Protein AF-A0A2P5NXJ8-F1 (afdb_monomer)

Nearest PDB structures (foldseek):
  1muc-assembly1_A  TM=3.338E-01  e=9.935E-01  Pseudomonas putida
  4v7d-assembly1_BZ  TM=4.525E-01  e=5.850E+00  Escherichia coli K-12

Foldseek 3Di:
DDDDDDDDDDDDDDDDDDDDDDDDPDDDDDDDPPPPPPPPVPLQPAPLVCCLVVVDPPDDPDLDFDFFAALLQLLWCPGVVPFAWDDDKDKDQPPDFDWDWFWFWFQDPVGIFIKIWTKTWGMKIKTWTARPLDPWTLAIFIFTFMATQFIAGPNDTDQDWTFTADRDDPQDDHRQTDGHGRGGRGTDPSGGSVSGDDIDALCNLQVDDDRDHLSCLSRDPDPDLSSLLSRQLSRLSRPVNFSDHSVRSSVCVVPFPPADPPDPGSSSRSVSRHD

Radius of gyration: 34.63 Å; Cα contacts (8 Å, |Δi|>4): 456; chains: 1; bounding box: 128×39×90 Å

Solvent-accessible surface area (backbone atoms only — not comparable to full-atom values): 16302 Å² total; per-residue (Å²): 140,87,86,84,85,86,83,86,85,81,90,77,86,83,91,82,84,92,84,82,78,89,82,76,88,81,75,93,78,82,92,70,83,81,72,76,72,71,85,65,73,68,89,62,78,48,81,39,44,55,56,68,71,60,75,61,90,71,86,72,79,90,73,75,54,39,66,36,56,34,31,67,36,57,18,22,33,79,48,90,17,41,44,38,82,45,80,78,67,47,75,45,63,53,91,62,68,53,70,48,78,42,59,29,30,34,69,50,100,90,46,76,44,71,29,41,40,32,32,29,46,58,33,38,39,40,36,41,23,23,36,59,67,51,92,47,36,51,18,31,42,62,29,45,32,28,40,31,75,40,33,35,42,96,90,38,79,48,80,59,75,42,40,35,66,40,66,58,56,97,89,57,59,78,63,41,73,46,37,57,75,43,57,62,52,78,46,67,89,52,66,47,48,83,51,41,43,75,44,38,25,38,24,73,79,60,78,50,79,54,81,53,27,44,38,55,49,31,57,43,95,60,96,43,61,64,22,50,48,53,25,50,42,52,26,25,50,51,37,96,45,31,58,47,52,54,66,55,45,47,50,38,68,78,38,58,83,71,60,65,80,90,48,90,43,48,55,61,47,53,62,69,47,33,98

Secondary structure (DSSP, 8-state):
---PPPP-----PPP---------------------------TT--HHHHHHHH---S---S---B-B--HHHHH-TTTTS-EEEEEEEEEE--SS--EEEEEEEEEETTEEEEEEEEEEEEEEEEEEEEETTSS-EEEEEEEEEEEEEEEEETTEEP-S-EEB-SS--TT--TT-EE-TT---BPP--S-SGGGEES--BHHHHHSSS--SBHHHHHHSS---HHHHHHHHHHHHHH-TTBSS-HHHHHHHHHTTT-PPTT-SSHHHHHHTTB-

Mean predicted aligned error: 14.65 Å

Structure (mmCIF, N/CA/C/O backbone):
data_AF-A0A2P5NXJ8-F1
#
_entry.id   AF-A0A2P5NXJ8-F1
#
loop_
_atom_site.group_PDB
_atom_site.id
_atom_site.type_symbol
_atom_site.label_atom_id
_atom_site.label_alt_id
_atom_site.label_comp_id
_atom_site.label_asym_id
_atom_site.label_entity_id
_atom_site.label_seq_id
_atom_site.pdbx_PDB_ins_code
_atom_site.Cartn_x
_atom_site.Cartn_y
_atom_site.Cartn_z
_atom_site.occupancy
_atom_site.B_iso_or_equiv
_atom_site.auth_seq_id
_atom_site.auth_comp_id
_atom_site.auth_asym_id
_atom_site.auth_atom_id
_atom_site.pdbx_PDB_model_num
ATOM 1 N N . MET A 1 1 ? 96.230 -1.064 -16.827 1.00 35.84 1 MET A N 1
ATOM 2 C CA . MET A 1 1 ? 96.572 -2.152 -17.769 1.00 35.84 1 MET A CA 1
ATOM 3 C C . MET A 1 1 ? 95.408 -3.123 -17.760 1.00 35.84 1 MET A C 1
ATOM 5 O O . MET A 1 1 ? 95.017 -3.506 -16.674 1.00 35.84 1 MET A O 1
ATOM 9 N N . ASN A 1 2 ? 94.818 -3.585 -18.848 1.00 35.91 2 ASN A N 1
ATOM 10 C CA . ASN A 1 2 ? 94.770 -3.187 -20.251 1.00 35.91 2 ASN A CA 1
ATOM 11 C C . ASN A 1 2 ? 93.750 -4.171 -20.850 1.00 35.91 2 ASN A C 1
ATOM 13 O O . ASN A 1 2 ? 93.883 -5.362 -20.568 1.00 35.91 2 ASN A O 1
ATOM 17 N N . SER A 1 3 ? 92.772 -3.708 -21.625 1.00 41.38 3 SER A N 1
ATOM 18 C CA . SER A 1 3 ? 92.287 -4.344 -22.865 1.00 41.38 3 SER A CA 1
ATOM 19 C C . SER A 1 3 ? 90.972 -3.701 -23.291 1.00 41.38 3 SER A C 1
ATOM 21 O O . SER A 1 3 ? 90.064 -3.514 -22.488 1.00 41.38 3 SER A O 1
ATOM 23 N N . GLN A 1 4 ? 90.964 -3.300 -24.555 1.00 40.47 4 GLN A N 1
ATOM 24 C CA . GLN A 1 4 ? 89.991 -2.460 -25.235 1.00 40.47 4 GLN A CA 1
ATOM 25 C C . GLN A 1 4 ? 88.846 -3.299 -25.817 1.00 40.47 4 GLN A C 1
ATOM 27 O O . GLN A 1 4 ? 89.094 -4.368 -26.373 1.00 40.47 4 GLN A O 1
ATOM 32 N N . GLU A 1 5 ? 87.623 -2.776 -25.740 1.00 50.38 5 GLU A N 1
ATOM 33 C CA . GLU A 1 5 ? 86.483 -3.187 -26.566 1.00 50.38 5 GLU A CA 1
ATOM 34 C C . GLU A 1 5 ? 86.507 -2.405 -27.889 1.00 50.38 5 GLU A C 1
ATOM 36 O O . GLU A 1 5 ? 86.785 -1.205 -27.906 1.00 50.38 5 GLU A O 1
ATOM 41 N N . GLN A 1 6 ? 86.254 -3.104 -28.999 1.00 46.00 6 GLN A N 1
ATOM 42 C CA . GLN A 1 6 ? 86.102 -2.530 -30.337 1.00 46.00 6 GLN A CA 1
ATOM 43 C C . GLN A 1 6 ? 84.636 -2.178 -30.614 1.00 46.00 6 GLN A C 1
ATOM 45 O O . GLN A 1 6 ? 83.726 -2.967 -30.371 1.00 46.00 6 GLN A O 1
ATOM 50 N N . GLU A 1 7 ? 84.464 -0.978 -31.156 1.00 44.12 7 GLU A N 1
ATOM 51 C CA . GLU A 1 7 ? 83.231 -0.275 -31.500 1.00 44.12 7 GLU A CA 1
ATOM 52 C C . GLU A 1 7 ? 82.689 -0.733 -32.873 1.00 44.12 7 GLU A C 1
ATOM 54 O O . GLU A 1 7 ? 83.457 -0.914 -33.821 1.00 44.12 7 GLU A O 1
ATOM 59 N N . ILE A 1 8 ? 81.367 -0.914 -32.997 1.00 43.97 8 ILE A N 1
ATOM 60 C CA . ILE A 1 8 ? 80.666 -1.125 -34.276 1.00 43.97 8 ILE A CA 1
ATOM 61 C C . ILE A 1 8 ? 79.926 0.174 -34.614 1.00 43.97 8 ILE A C 1
ATOM 63 O O . ILE A 1 8 ? 78.882 0.467 -34.034 1.00 43.97 8 ILE A O 1
ATOM 67 N N . GLU A 1 9 ? 80.452 0.943 -35.568 1.00 41.69 9 GLU A N 1
ATOM 68 C CA . GLU A 1 9 ? 79.780 2.112 -36.142 1.00 41.69 9 GLU A CA 1
ATOM 69 C C . GLU A 1 9 ? 78.784 1.692 -37.238 1.00 41.69 9 GLU A C 1
ATOM 71 O O . GLU A 1 9 ? 79.158 1.159 -38.286 1.00 41.69 9 GLU A O 1
ATOM 76 N N . ALA A 1 10 ? 77.498 1.980 -37.020 1.00 42.16 10 ALA A N 1
ATOM 77 C CA . ALA A 1 10 ? 76.472 1.965 -38.057 1.00 42.16 10 ALA A CA 1
ATOM 78 C C . ALA A 1 10 ? 76.342 3.367 -38.677 1.00 42.16 10 ALA A C 1
ATOM 80 O O . ALA A 1 10 ? 75.919 4.328 -38.038 1.00 42.16 10 ALA A O 1
ATOM 81 N N . ASN A 1 11 ? 76.711 3.462 -39.950 1.00 37.06 11 ASN A N 1
ATOM 82 C CA . ASN A 1 11 ? 76.676 4.658 -40.785 1.00 37.06 11 ASN A CA 1
ATOM 83 C C . ASN A 1 11 ? 75.226 5.026 -41.174 1.00 37.06 11 ASN A C 1
ATOM 85 O O . ASN A 1 11 ? 74.632 4.374 -42.034 1.00 37.06 11 ASN A O 1
ATOM 89 N N . VAL A 1 12 ? 74.662 6.076 -40.567 1.00 40.03 12 VAL A N 1
ATOM 90 C CA . VAL A 1 12 ? 73.388 6.702 -40.973 1.00 40.03 12 VAL A CA 1
ATOM 91 C C . VAL A 1 12 ? 73.671 8.134 -41.429 1.00 40.03 12 VAL A C 1
ATOM 93 O O . VAL A 1 12 ? 74.096 8.975 -40.640 1.00 40.03 12 VAL A O 1
ATOM 96 N N . LYS A 1 13 ? 73.430 8.424 -42.713 1.00 38.12 13 LYS A N 1
ATOM 97 C CA . LYS A 1 13 ? 73.465 9.788 -43.269 1.00 38.12 13 LYS A CA 1
ATOM 98 C C . LYS A 1 13 ? 72.138 10.537 -43.019 1.00 38.12 13 LYS A C 1
ATOM 100 O O . LYS A 1 13 ? 71.091 9.894 -42.961 1.00 38.12 13 LYS A O 1
ATOM 105 N N . PRO A 1 14 ? 72.174 11.879 -42.885 1.00 38.88 14 PRO A N 1
ATOM 106 C CA . PRO A 1 14 ? 71.115 12.675 -42.256 1.00 38.88 14 PRO A CA 1
ATOM 107 C C . PRO A 1 14 ? 69.950 13.072 -43.177 1.00 38.88 14 PRO A C 1
ATOM 109 O O . PRO A 1 14 ? 70.108 13.227 -44.388 1.00 38.88 14 PRO A O 1
ATOM 112 N N . GLN A 1 15 ? 68.791 13.304 -42.549 1.00 45.28 15 GLN A N 1
ATOM 113 C CA . GLN A 1 15 ? 67.642 14.024 -43.104 1.00 45.28 15 GLN A CA 1
ATOM 114 C C . GLN A 1 15 ? 67.916 15.533 -43.214 1.00 45.28 15 GLN A C 1
ATOM 116 O O . GLN A 1 15 ? 68.314 16.151 -42.232 1.00 45.28 15 GLN A O 1
ATOM 121 N N . GLN A 1 16 ? 67.597 16.109 -44.374 1.00 39.50 16 GLN A N 1
ATOM 122 C CA . GLN A 1 16 ? 67.138 17.486 -44.637 1.00 39.50 16 GLN A CA 1
ATOM 123 C C . GLN A 1 16 ? 66.722 17.469 -46.124 1.00 39.50 16 GLN A C 1
ATOM 125 O O . GLN A 1 16 ? 67.450 16.933 -46.949 1.00 39.50 16 GLN A O 1
ATOM 130 N N . ASP A 1 17 ? 65.524 17.859 -46.545 1.00 36.81 17 ASP A N 1
ATOM 131 C CA . ASP A 1 17 ? 64.995 19.210 -46.433 1.00 36.81 17 ASP A CA 1
ATOM 132 C C . ASP A 1 17 ? 63.475 19.213 -46.706 1.00 36.81 17 ASP A C 1
ATOM 134 O O . ASP A 1 17 ? 62.962 18.496 -47.572 1.00 36.81 17 ASP A O 1
ATOM 138 N N . LEU A 1 18 ? 62.761 20.011 -45.921 1.00 48.84 18 LEU A N 1
ATOM 139 C CA . LEU A 1 18 ? 61.333 20.286 -46.004 1.00 48.84 18 LEU A CA 1
ATOM 140 C C . LEU A 1 18 ? 61.169 21.538 -46.862 1.00 48.84 18 LEU A C 1
ATOM 142 O O . LEU A 1 18 ? 61.426 22.613 -46.351 1.00 48.84 18 LEU A O 1
ATOM 146 N N . GLU A 1 19 ? 60.662 21.424 -48.092 1.00 40.41 19 GLU A N 1
ATOM 147 C CA . GLU A 1 19 ? 59.831 22.465 -48.724 1.00 40.41 19 GLU A CA 1
ATOM 148 C C . GLU A 1 19 ? 59.404 22.060 -50.144 1.00 40.41 19 GLU A C 1
ATOM 150 O O . GLU A 1 19 ? 60.166 22.175 -51.097 1.00 40.41 19 GLU A O 1
ATOM 155 N N . ASN A 1 20 ? 58.147 21.623 -50.315 1.00 41.16 20 ASN A N 1
ATOM 156 C CA . ASN A 1 20 ? 57.299 22.127 -51.406 1.00 41.16 20 ASN A CA 1
ATOM 157 C C . ASN A 1 20 ? 55.837 21.644 -51.325 1.00 41.16 20 ASN A C 1
ATOM 159 O O . ASN A 1 20 ? 55.435 20.618 -51.862 1.00 41.16 20 ASN A O 1
ATOM 163 N N . ARG A 1 21 ? 55.028 22.507 -50.699 1.00 51.09 21 ARG A N 1
ATOM 164 C CA . ARG A 1 21 ? 53.801 23.094 -51.269 1.00 51.09 21 ARG A CA 1
ATOM 165 C C . ARG A 1 21 ? 52.666 22.156 -51.714 1.00 51.09 21 ARG A C 1
ATOM 167 O O . ARG A 1 21 ? 52.512 21.810 -52.881 1.00 51.09 21 ARG A O 1
ATOM 174 N N . ARG A 1 22 ? 51.747 21.959 -50.758 1.00 62.00 22 ARG A N 1
ATOM 175 C CA . ARG A 1 22 ? 50.282 22.161 -50.867 1.00 62.00 22 ARG A CA 1
ATOM 176 C C . ARG A 1 22 ? 49.748 22.261 -52.305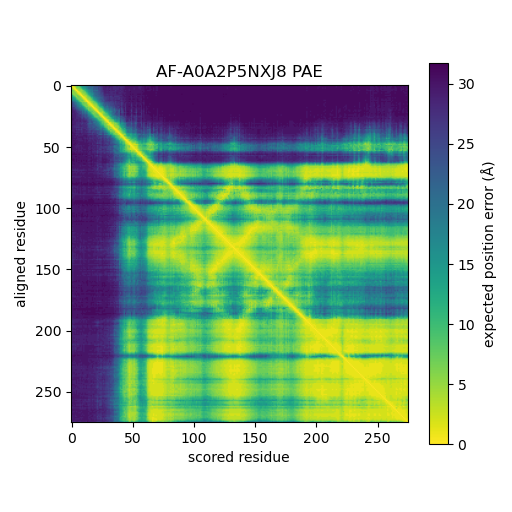 1.00 62.00 22 ARG A C 1
ATOM 178 O O . ARG A 1 22 ? 49.596 23.360 -52.840 1.00 62.00 22 ARG A O 1
ATOM 185 N N . ARG A 1 23 ? 49.340 21.130 -52.884 1.00 56.16 23 ARG A N 1
ATOM 186 C CA . ARG A 1 23 ? 48.376 21.128 -53.990 1.00 56.16 23 ARG A CA 1
ATOM 187 C C . ARG A 1 23 ? 46.962 21.063 -53.427 1.00 56.16 23 ARG A C 1
ATOM 189 O O . ARG A 1 23 ? 46.436 20.015 -53.081 1.00 56.16 23 ARG A O 1
ATOM 196 N N . PHE A 1 24 ? 46.406 22.262 -53.319 1.00 51.06 24 PHE A N 1
ATOM 197 C CA . PHE A 1 24 ? 44.994 22.580 -53.172 1.00 51.06 24 PHE A CA 1
ATOM 198 C C . PHE A 1 24 ? 44.201 21.867 -54.282 1.00 51.06 24 PHE A C 1
ATOM 200 O O . PHE A 1 24 ? 44.353 22.203 -55.458 1.00 51.06 24 PHE A O 1
ATOM 207 N N . ILE A 1 25 ? 43.356 20.896 -53.930 1.00 54.94 25 ILE A N 1
ATOM 208 C CA . ILE A 1 25 ? 42.332 20.386 -54.846 1.00 54.94 25 ILE A CA 1
ATOM 209 C C . ILE A 1 25 ? 41.238 21.460 -54.912 1.00 54.94 25 ILE A C 1
ATOM 211 O O . ILE A 1 25 ? 40.357 21.539 -54.062 1.00 54.94 25 ILE A O 1
ATOM 215 N N . LYS A 1 26 ? 41.349 22.349 -55.905 1.00 47.03 26 LYS A N 1
ATOM 216 C CA . LYS A 1 26 ? 40.220 23.110 -56.447 1.00 47.03 26 LYS A CA 1
ATOM 217 C C . LYS A 1 26 ? 39.574 22.242 -57.523 1.00 47.03 26 LYS A C 1
ATOM 219 O O . LYS A 1 26 ? 40.206 21.981 -58.541 1.00 47.03 26 LYS A O 1
ATOM 224 N N . GLY A 1 27 ? 38.330 21.830 -57.318 1.00 42.84 27 GLY A N 1
ATOM 225 C CA . GLY A 1 27 ? 37.538 21.162 -58.349 1.00 42.84 27 GLY A CA 1
ATOM 226 C C . GLY A 1 27 ? 36.247 20.615 -57.766 1.00 42.84 27 GLY A C 1
ATOM 227 O O . GLY A 1 27 ? 36.287 19.757 -56.897 1.00 42.84 27 GLY A O 1
ATOM 228 N N . ALA A 1 28 ? 35.122 21.176 -58.194 1.00 47.00 28 ALA A N 1
ATOM 229 C CA . ALA A 1 28 ? 33.780 20.924 -57.688 1.00 47.00 28 ALA A CA 1
ATOM 230 C C . ALA A 1 28 ? 33.377 19.439 -57.712 1.00 47.00 28 ALA A C 1
ATOM 232 O O . ALA A 1 28 ? 33.589 18.750 -58.707 1.00 47.00 28 ALA A O 1
ATOM 233 N N . GLY A 1 29 ? 32.727 18.982 -56.640 1.00 38.31 29 GLY A N 1
ATOM 234 C CA . GLY A 1 29 ? 32.174 17.635 -56.559 1.00 38.31 29 GLY A CA 1
ATOM 235 C C . GLY A 1 29 ? 31.429 17.394 -55.251 1.00 38.31 29 GLY A C 1
ATOM 236 O O . GLY A 1 29 ? 32.021 16.915 -54.301 1.00 38.31 29 GLY A O 1
ATOM 237 N N . ILE A 1 30 ? 30.143 17.750 -55.251 1.00 47.03 30 ILE A N 1
ATOM 238 C CA . ILE A 1 30 ? 29.040 17.102 -54.522 1.00 47.03 30 ILE A CA 1
ATOM 239 C C . ILE A 1 30 ? 29.158 17.023 -52.987 1.00 47.03 30 ILE A C 1
ATOM 241 O O . ILE A 1 30 ? 29.995 16.355 -52.392 1.00 47.03 30 ILE A O 1
ATOM 245 N N . ALA A 1 31 ? 28.205 17.705 -52.357 1.00 49.50 31 ALA A N 1
ATOM 246 C CA . ALA A 1 31 ? 27.906 17.680 -50.942 1.00 49.50 31 ALA A CA 1
ATOM 247 C C . ALA A 1 31 ? 27.688 16.264 -50.395 1.00 49.50 31 ALA A C 1
ATOM 249 O O . ALA A 1 31 ? 26.826 15.546 -50.886 1.00 49.50 31 ALA A O 1
ATOM 250 N N . THR A 1 32 ? 28.338 15.961 -49.275 1.00 42.44 32 THR A N 1
ATOM 251 C CA . THR A 1 32 ? 27.704 15.253 -48.157 1.00 42.44 32 THR A CA 1
ATOM 252 C C . THR A 1 32 ? 28.358 15.749 -46.870 1.00 42.44 32 THR A C 1
ATOM 254 O O . THR A 1 32 ? 29.579 15.611 -46.743 1.00 42.44 32 THR A O 1
ATOM 257 N N . PRO A 1 33 ? 27.624 16.323 -45.900 1.00 42.09 33 PRO A N 1
ATOM 258 C CA . PRO A 1 33 ? 28.161 16.389 -44.555 1.00 42.09 33 PRO A CA 1
ATOM 259 C C . PRO A 1 33 ? 28.391 14.944 -44.112 1.00 42.09 33 PRO A C 1
ATOM 261 O O . PRO A 1 33 ? 27.462 14.137 -44.103 1.00 42.09 33 PRO A O 1
ATOM 264 N N . VAL A 1 34 ? 29.630 14.607 -43.754 1.00 41.88 34 VAL A N 1
ATOM 265 C CA . VAL A 1 34 ? 29.860 13.482 -42.851 1.00 41.88 34 VAL A CA 1
ATOM 266 C C . VAL A 1 34 ? 29.239 13.926 -41.537 1.00 41.88 34 VAL A C 1
ATOM 268 O O . VAL A 1 34 ? 29.866 14.599 -40.722 1.00 41.88 34 VAL A O 1
ATOM 271 N N . VAL A 1 35 ? 27.947 13.641 -41.388 1.00 46.66 35 VAL A N 1
ATOM 272 C CA . VAL A 1 35 ? 27.293 13.639 -40.093 1.00 46.66 35 VAL A CA 1
ATOM 273 C C . VAL A 1 35 ? 28.077 12.607 -39.304 1.00 46.66 35 VAL A C 1
ATOM 275 O O . VAL A 1 35 ? 27.983 11.411 -39.569 1.00 46.66 35 VAL A O 1
ATOM 278 N N . MET A 1 36 ? 28.927 13.073 -38.389 1.00 41.66 36 MET A N 1
ATOM 279 C CA . MET A 1 36 ? 29.379 12.214 -37.313 1.00 41.66 36 MET A CA 1
ATOM 280 C C . MET A 1 36 ? 28.113 11.860 -36.554 1.00 41.66 36 MET A C 1
ATOM 282 O O . MET A 1 36 ? 27.591 12.671 -35.790 1.00 41.66 36 MET A O 1
ATOM 286 N N . THR A 1 37 ? 27.564 10.688 -36.855 1.00 45.34 37 THR A N 1
ATOM 287 C CA . THR A 1 37 ? 26.530 10.077 -36.044 1.00 45.34 37 THR A CA 1
ATOM 288 C C . THR A 1 37 ? 27.096 10.077 -34.639 1.00 45.34 37 THR A C 1
ATOM 290 O O . THR A 1 37 ? 28.089 9.398 -34.367 1.00 45.34 37 THR A O 1
ATOM 293 N N . LEU A 1 38 ? 26.521 10.919 -33.776 1.00 36.72 38 LEU A N 1
ATOM 294 C CA . LEU A 1 38 ? 26.714 10.819 -32.343 1.00 36.72 38 LEU A CA 1
ATOM 295 C C . LEU A 1 38 ? 26.673 9.327 -32.023 1.00 36.72 38 LEU A C 1
ATOM 297 O O . LEU A 1 38 ? 25.709 8.652 -32.400 1.00 36.72 38 LEU A O 1
ATOM 301 N N . ALA A 1 39 ? 27.684 8.829 -31.317 1.00 39.56 39 ALA A N 1
ATOM 302 C CA . ALA A 1 39 ? 27.552 7.615 -30.532 1.00 39.56 39 ALA A CA 1
ATOM 303 C C . ALA A 1 39 ? 26.509 7.890 -29.436 1.00 39.56 39 ALA A C 1
ATOM 305 O O . ALA A 1 39 ? 26.813 8.029 -28.255 1.00 39.56 39 ALA A O 1
ATOM 306 N N . SER A 1 40 ? 25.257 8.040 -29.862 1.00 42.25 40 SER A N 1
ATOM 307 C CA . SER A 1 40 ? 24.095 7.818 -29.043 1.00 42.25 40 SER A CA 1
ATOM 308 C C . SER A 1 40 ? 24.194 6.343 -28.727 1.00 42.25 40 SER A C 1
ATOM 310 O O . SER A 1 40 ? 24.001 5.474 -29.578 1.00 42.25 40 SER A O 1
ATOM 312 N N . ARG A 1 41 ? 24.617 6.045 -27.499 1.00 41.28 41 ARG A N 1
ATOM 313 C CA . ARG A 1 41 ? 24.301 4.752 -26.913 1.00 41.28 41 ARG A CA 1
ATOM 314 C C . ARG A 1 41 ? 22.815 4.585 -27.194 1.00 41.28 41 ARG A C 1
ATOM 316 O O . ARG A 1 41 ? 22.022 5.420 -26.767 1.00 41.28 41 ARG A O 1
ATOM 323 N N . SER A 1 42 ? 22.446 3.612 -28.015 1.00 43.44 42 SER A N 1
ATOM 324 C CA . SER A 1 42 ? 21.042 3.263 -28.146 1.00 43.44 42 SER A CA 1
ATOM 325 C C . SER A 1 42 ? 20.670 2.648 -26.801 1.00 43.44 42 SER A C 1
ATOM 327 O O . SER A 1 42 ? 20.806 1.447 -26.613 1.00 43.44 42 SER A O 1
ATOM 329 N N . VAL A 1 43 ? 20.267 3.491 -25.842 1.00 51.62 43 VAL A N 1
ATOM 330 C CA . VAL A 1 43 ? 19.863 3.130 -24.462 1.00 51.62 43 VAL A CA 1
ATOM 331 C C . VAL A 1 43 ? 18.626 2.204 -24.460 1.00 51.62 43 VAL A C 1
ATOM 333 O O . VAL A 1 43 ? 18.205 1.665 -23.444 1.00 51.62 43 VAL A O 1
ATOM 336 N N . PHE A 1 44 ? 18.091 1.921 -25.645 1.00 54.31 44 PHE A N 1
ATOM 337 C CA . PHE A 1 44 ? 16.831 1.238 -25.883 1.00 54.31 44 PHE A CA 1
ATOM 338 C C . PHE A 1 44 ? 16.945 0.080 -26.884 1.00 54.31 44 PHE A C 1
ATOM 340 O O . PHE A 1 44 ? 15.960 -0.299 -27.508 1.00 54.31 44 PHE A O 1
ATOM 347 N N . GLY A 1 45 ? 18.137 -0.509 -27.032 1.00 47.00 45 GLY A N 1
ATOM 348 C CA . GLY A 1 45 ? 18.396 -1.670 -27.898 1.00 47.00 45 GLY A CA 1
ATOM 349 C C . GLY A 1 45 ? 17.782 -2.998 -27.430 1.00 47.00 45 GLY A C 1
ATOM 350 O O . GLY A 1 45 ? 18.304 -4.052 -27.779 1.00 47.00 45 GLY A O 1
ATOM 351 N N . ALA A 1 46 ? 16.717 -2.967 -26.626 1.00 54.72 46 ALA A N 1
ATOM 352 C CA . ALA A 1 46 ? 15.976 -4.162 -26.248 1.00 54.72 46 ALA A CA 1
ATOM 353 C C . ALA A 1 46 ? 15.020 -4.546 -27.387 1.00 54.72 46 ALA A C 1
ATOM 355 O O . ALA A 1 46 ? 14.259 -3.705 -27.872 1.00 54.72 46 ALA A O 1
ATOM 356 N N . GLU A 1 47 ? 15.029 -5.820 -27.787 1.00 57.41 47 GLU A N 1
ATOM 357 C CA . GLU A 1 47 ? 14.164 -6.390 -28.837 1.00 57.41 47 GLU A CA 1
ATOM 358 C C . GLU A 1 47 ? 12.666 -6.095 -28.619 1.00 57.41 47 GLU A C 1
ATOM 360 O O . GLU A 1 47 ? 11.886 -6.095 -29.566 1.00 57.41 47 GLU A O 1
ATOM 365 N N . CYS A 1 48 ? 12.268 -5.789 -27.381 1.00 66.44 48 CYS A N 1
ATOM 366 C CA . CYS A 1 48 ? 10.901 -5.457 -26.991 1.00 66.44 48 CYS A CA 1
ATOM 367 C C . CYS A 1 48 ? 10.456 -4.052 -27.378 1.00 66.44 48 CYS A C 1
ATOM 369 O O . CYS A 1 48 ? 9.304 -3.836 -27.760 1.00 66.44 48 CYS A O 1
ATOM 371 N N . LEU A 1 49 ? 11.352 -3.073 -27.276 1.00 67.69 49 LEU A N 1
ATOM 372 C CA . LEU A 1 49 ? 10.971 -1.685 -27.489 1.00 67.69 49 LEU A CA 1
ATOM 373 C C . LEU A 1 49 ? 10.814 -1.376 -28.980 1.00 67.69 49 LEU A C 1
ATOM 375 O O . LEU A 1 49 ? 9.914 -0.635 -29.367 1.00 67.69 49 LEU A O 1
ATOM 379 N N . SER A 1 50 ? 11.617 -2.012 -29.836 1.00 63.03 50 SER A N 1
ATOM 380 C CA . SER A 1 50 ? 11.445 -1.923 -31.288 1.00 63.03 50 SER A CA 1
ATOM 381 C C . SER A 1 50 ? 10.097 -2.492 -31.752 1.00 63.03 50 SER A C 1
ATOM 383 O O . SER A 1 50 ? 9.495 -1.925 -32.663 1.00 63.03 50 SER A O 1
ATOM 385 N N . GLN A 1 51 ? 9.568 -3.535 -31.097 1.00 63.16 51 GLN A N 1
ATOM 386 C CA . GLN A 1 51 ? 8.236 -4.081 -31.395 1.00 63.16 51 GLN A CA 1
ATOM 387 C C . GLN A 1 51 ? 7.110 -3.097 -31.045 1.00 63.16 51 GLN A C 1
ATOM 389 O O . GLN A 1 51 ? 6.193 -2.905 -31.843 1.00 63.16 51 GLN A O 1
ATOM 394 N N . ILE A 1 52 ? 7.200 -2.424 -29.893 1.00 66.94 52 ILE A N 1
ATOM 395 C CA . ILE A 1 52 ? 6.209 -1.418 -29.475 1.00 66.94 52 ILE A CA 1
ATOM 396 C C . ILE A 1 52 ? 6.258 -0.186 -30.375 1.00 66.94 52 ILE A C 1
ATOM 398 O O . ILE A 1 52 ? 5.215 0.326 -30.772 1.00 66.94 52 ILE A O 1
ATOM 402 N N . LEU A 1 53 ? 7.461 0.280 -30.725 1.00 65.25 53 LEU A N 1
ATOM 403 C CA . LEU A 1 53 ? 7.646 1.469 -31.557 1.00 65.25 53 LEU A CA 1
ATOM 404 C C . LEU A 1 53 ? 7.288 1.233 -33.028 1.00 65.25 53 LEU A C 1
ATOM 406 O O . LEU A 1 53 ? 6.840 2.159 -33.700 1.00 65.25 53 LEU A O 1
ATOM 410 N N . SER A 1 54 ? 7.483 0.016 -33.546 1.00 62.41 54 SER A N 1
ATOM 411 C CA . SER A 1 54 ? 7.251 -0.262 -34.964 1.00 62.41 54 SER A CA 1
ATOM 412 C C . SER A 1 54 ? 5.768 -0.331 -35.326 1.00 62.41 54 SER A C 1
ATOM 414 O O . SER A 1 54 ? 5.455 -0.128 -36.498 1.00 62.41 54 SER A O 1
ATOM 416 N N . GLY A 1 55 ? 4.874 -0.678 -34.391 1.00 55.41 55 GLY A N 1
ATOM 417 C CA . GLY A 1 55 ? 3.435 -0.831 -34.653 1.00 55.41 55 GLY A CA 1
ATOM 418 C C . GLY A 1 55 ? 3.081 -1.795 -35.800 1.00 55.41 55 GLY A C 1
ATOM 419 O O . GLY A 1 55 ? 1.939 -1.811 -36.256 1.00 55.41 55 GLY A O 1
ATOM 420 N N . ASN A 1 56 ? 4.048 -2.573 -36.303 1.00 46.19 56 ASN A N 1
ATOM 421 C CA . ASN A 1 56 ? 3.926 -3.320 -37.547 1.00 46.19 56 ASN A CA 1
ATOM 422 C C . ASN A 1 56 ? 3.657 -4.795 -37.232 1.00 46.19 56 ASN A C 1
ATOM 424 O O . ASN A 1 56 ? 4.496 -5.495 -36.671 1.00 46.19 56 ASN A O 1
ATOM 428 N N . ILE A 1 57 ? 2.464 -5.258 -37.607 1.00 46.66 57 ILE A N 1
ATOM 429 C CA . ILE A 1 57 ? 1.880 -6.589 -37.345 1.00 46.66 57 ILE A CA 1
ATOM 430 C C . ILE A 1 57 ? 2.534 -7.690 -38.220 1.00 46.66 57 ILE A C 1
ATOM 432 O O . ILE A 1 57 ? 1.942 -8.719 -38.527 1.00 46.66 57 ILE A O 1
ATOM 436 N N . SER A 1 58 ? 3.784 -7.527 -38.653 1.00 48.31 58 SER A N 1
ATOM 437 C CA . SER A 1 58 ? 4.508 -8.604 -39.334 1.00 48.31 58 SER A CA 1
ATOM 438 C C . SER A 1 58 ? 5.230 -9.457 -38.296 1.00 48.31 58 SER A C 1
ATOM 440 O O . SER A 1 58 ? 6.342 -9.135 -37.892 1.00 48.31 58 SER A O 1
ATOM 442 N N . HIS A 1 59 ? 4.542 -10.509 -37.853 1.00 49.31 59 HIS A N 1
ATOM 443 C CA . HIS A 1 59 ? 5.020 -11.665 -37.086 1.00 49.31 59 HIS A CA 1
ATOM 444 C C . HIS A 1 59 ? 6.552 -11.749 -36.921 1.00 49.31 59 HIS A C 1
ATOM 446 O O . HIS A 1 59 ? 7.256 -12.300 -37.768 1.00 49.31 59 HIS A O 1
ATOM 452 N N . VAL A 1 60 ? 7.061 -11.213 -35.811 1.00 47.47 60 VAL A N 1
ATOM 453 C CA . VAL A 1 60 ? 8.430 -11.466 -35.356 1.00 47.47 60 VAL A CA 1
ATOM 454 C C . VAL A 1 60 ? 8.400 -12.711 -34.477 1.00 47.47 60 VAL A C 1
ATOM 456 O O . VAL A 1 60 ? 7.662 -12.784 -33.497 1.00 47.47 60 VAL A O 1
ATOM 459 N N . GLY A 1 61 ? 9.129 -13.743 -34.898 1.00 45.66 61 GLY A N 1
ATOM 460 C CA . GLY A 1 61 ? 9.150 -15.034 -34.223 1.00 45.66 61 GLY A CA 1
ATOM 461 C C . GLY A 1 61 ? 9.583 -14.912 -32.761 1.00 45.66 61 GLY A C 1
ATOM 462 O O . GLY A 1 61 ? 10.557 -14.236 -32.470 1.00 45.66 61 GLY A O 1
ATOM 463 N N . ASN A 1 62 ? 8.830 -15.568 -31.876 1.00 45.19 62 ASN A N 1
ATOM 464 C CA . ASN A 1 62 ? 9.112 -15.999 -30.496 1.00 45.19 62 ASN A CA 1
ATOM 465 C C . ASN A 1 62 ? 10.111 -15.219 -29.599 1.00 45.19 62 ASN A C 1
ATOM 467 O O . ASN A 1 62 ? 10.674 -15.803 -28.678 1.00 45.19 62 ASN A O 1
ATOM 471 N N . GLY A 1 63 ? 10.292 -13.914 -29.799 1.00 54.84 63 GLY A N 1
ATOM 472 C CA . GLY A 1 63 ? 10.828 -12.968 -28.817 1.00 54.84 63 GLY A CA 1
ATOM 473 C C . GLY A 1 63 ? 9.657 -12.312 -28.092 1.00 54.84 63 GLY A C 1
ATOM 474 O O . GLY A 1 63 ? 9.269 -11.192 -28.419 1.00 54.84 63 GLY A O 1
ATOM 475 N N . SER A 1 64 ? 9.009 -13.075 -27.206 1.00 67.38 64 SER A N 1
ATOM 476 C CA . SER A 1 64 ? 7.707 -12.753 -26.605 1.00 67.38 64 SER A CA 1
ATOM 477 C C . SER A 1 64 ? 7.854 -11.805 -25.416 1.00 67.38 64 SER A C 1
ATOM 479 O O . SER A 1 64 ? 7.759 -12.216 -24.257 1.00 67.38 64 SER A O 1
ATOM 481 N N . CYS A 1 65 ? 8.097 -10.533 -25.703 1.00 75.94 65 CYS A N 1
ATOM 482 C CA . CYS A 1 65 ? 8.044 -9.481 -24.698 1.00 75.94 65 CYS A CA 1
ATOM 483 C C . CYS A 1 65 ? 6.640 -9.389 -24.107 1.00 75.94 65 CYS A C 1
ATOM 485 O O . CYS A 1 65 ? 5.645 -9.499 -24.829 1.00 75.94 65 CYS A O 1
ATOM 487 N N . VAL A 1 66 ? 6.559 -9.196 -22.795 1.00 85.31 66 VAL A N 1
ATOM 488 C CA . VAL A 1 66 ? 5.279 -9.134 -22.092 1.00 85.31 66 VAL A CA 1
ATOM 489 C C . VAL A 1 66 ? 5.008 -7.722 -21.611 1.00 85.31 66 VAL A C 1
ATOM 491 O O . VAL A 1 66 ? 5.893 -7.021 -21.115 1.00 85.31 66 VAL A O 1
ATOM 494 N N . LYS A 1 67 ? 3.753 -7.310 -21.771 1.00 88.69 67 LYS A N 1
ATOM 495 C CA . LYS A 1 67 ? 3.238 -6.123 -21.106 1.00 88.69 67 LYS A CA 1
ATOM 496 C C . LYS A 1 67 ? 3.136 -6.395 -19.612 1.00 88.69 67 LYS A C 1
ATOM 498 O O . LYS A 1 67 ? 2.808 -7.507 -19.204 1.00 88.69 67 LYS A O 1
ATOM 503 N N . GLY A 1 68 ? 3.448 -5.375 -18.829 1.00 90.81 68 GLY A N 1
ATOM 504 C CA . GLY A 1 68 ? 3.319 -5.424 -17.383 1.00 90.81 68 GLY A CA 1
ATOM 505 C C . GLY A 1 68 ? 1.899 -5.125 -16.914 1.00 90.81 68 GLY A C 1
ATOM 506 O O . GLY A 1 68 ? 0.962 -5.034 -17.710 1.00 90.81 68 GLY A O 1
ATOM 507 N N . LEU A 1 69 ? 1.768 -4.912 -15.611 1.00 91.19 69 LEU A N 1
ATOM 508 C CA . LEU A 1 69 ? 0.546 -4.456 -14.965 1.00 91.19 69 LEU A CA 1
ATOM 509 C C . LEU A 1 69 ? 0.561 -2.937 -14.791 1.00 91.19 69 LEU A C 1
ATOM 511 O O . LEU A 1 69 ? 1.607 -2.329 -14.537 1.00 91.19 69 LEU A O 1
ATOM 515 N N . SER A 1 70 ? -0.617 -2.329 -14.906 1.00 91.56 70 SER A N 1
ATOM 516 C CA . SER A 1 70 ? -0.807 -0.902 -14.661 1.00 91.56 70 SER A CA 1
ATOM 517 C C . SER A 1 70 ? -0.561 -0.515 -13.191 1.00 91.56 70 SER A C 1
ATOM 519 O O . SER A 1 70 ? -0.713 -1.349 -12.291 1.00 91.56 70 SER A O 1
ATOM 521 N N . PRO A 1 71 ? -0.260 0.766 -12.891 1.00 91.62 71 PRO A N 1
ATOM 522 C CA . PRO A 1 71 ? -0.083 1.221 -11.511 1.00 91.62 71 PRO A CA 1
ATOM 523 C C . PRO A 1 71 ? -1.297 0.952 -10.610 1.00 91.62 71 PRO A C 1
ATOM 525 O O . PRO A 1 71 ? -1.142 0.687 -9.424 1.00 91.62 71 PRO A O 1
ATOM 528 N N . GLY A 1 72 ? -2.513 0.991 -11.170 1.00 88.75 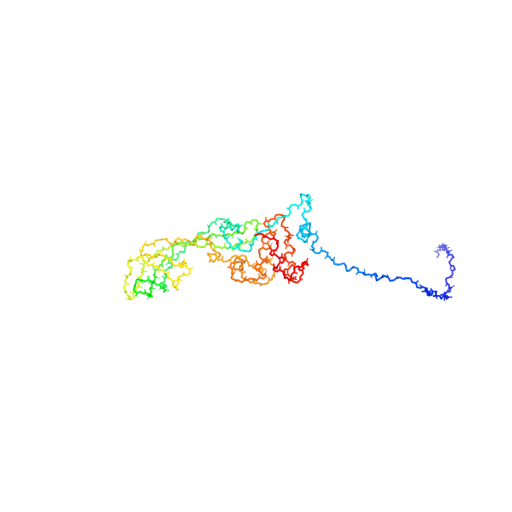72 GLY A N 1
ATOM 529 C CA . GLY A 1 72 ? -3.734 0.673 -10.426 1.00 88.75 72 GLY A CA 1
ATOM 530 C C . GLY A 1 72 ? -3.796 -0.791 -9.992 1.00 88.75 72 GLY A C 1
ATOM 531 O O . GLY A 1 72 ? -4.214 -1.071 -8.875 1.00 88.75 72 GLY A O 1
ATOM 532 N N . SER A 1 73 ? -3.311 -1.702 -10.838 1.00 89.38 73 SER A N 1
ATOM 533 C CA . SER A 1 73 ? -3.248 -3.131 -10.521 1.00 89.38 73 SER A CA 1
ATOM 534 C C . SER A 1 73 ? -2.253 -3.397 -9.392 1.00 89.38 73 SER A C 1
ATOM 536 O O . SER A 1 73 ? -2.580 -4.103 -8.445 1.00 89.38 73 SER A O 1
ATOM 538 N N . TRP A 1 74 ? -1.075 -2.761 -9.433 1.00 90.38 74 TRP A N 1
ATOM 539 C CA . TRP A 1 74 ? -0.059 -2.858 -8.374 1.00 90.38 74 TRP A CA 1
ATOM 540 C C . TRP A 1 74 ? -0.466 -2.214 -7.042 1.00 90.38 74 TRP A C 1
ATOM 542 O O . TRP A 1 74 ? 0.077 -2.582 -6.000 1.00 90.38 74 TRP A O 1
ATOM 552 N N . ALA A 1 75 ? -1.397 -1.255 -7.067 1.00 89.31 75 ALA A N 1
ATOM 553 C CA . ALA A 1 75 ? -1.928 -0.603 -5.870 1.00 89.31 75 ALA A CA 1
ATOM 554 C C . ALA A 1 75 ? -2.904 -1.491 -5.083 1.00 89.31 75 ALA A C 1
ATOM 556 O O . ALA A 1 75 ? -3.190 -1.203 -3.921 1.00 89.31 75 ALA A O 1
ATOM 557 N N . THR A 1 76 ? -3.472 -2.521 -5.719 1.00 83.50 76 THR A N 1
ATOM 558 C CA . THR A 1 76 ? -4.445 -3.410 -5.081 1.00 83.50 76 THR A CA 1
ATOM 559 C C . THR A 1 76 ? -3.764 -4.685 -4.582 1.00 83.50 76 THR A C 1
ATOM 561 O O . THR A 1 76 ? -3.327 -5.481 -5.413 1.00 83.50 76 THR A O 1
ATOM 564 N N . PRO A 1 77 ? -3.714 -4.916 -3.261 1.00 75.56 77 PRO A N 1
ATOM 565 C CA . PRO A 1 77 ? -3.029 -6.067 -2.664 1.00 75.56 77 PRO A CA 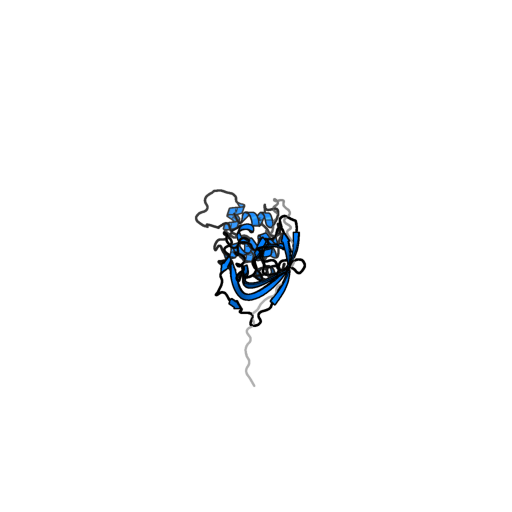1
ATOM 566 C C . PRO A 1 77 ? -3.676 -7.415 -3.029 1.00 75.56 77 PRO A C 1
ATOM 568 O O . PRO A 1 77 ? -2.961 -8.386 -3.263 1.00 75.56 77 PRO A O 1
ATOM 571 N N . ASP A 1 78 ? -5.009 -7.450 -3.146 1.00 68.69 78 ASP A N 1
ATOM 572 C CA . ASP A 1 78 ? -5.796 -8.640 -3.519 1.00 68.69 78 ASP A CA 1
ATOM 573 C C . ASP A 1 78 ? -6.020 -8.791 -5.041 1.00 68.69 78 ASP A C 1
ATOM 575 O O . ASP A 1 78 ? -6.745 -9.686 -5.482 1.00 68.69 78 ASP A O 1
ATOM 579 N N . GLY A 1 79 ? -5.471 -7.882 -5.854 1.00 61.06 79 GLY A N 1
ATOM 580 C CA . GLY A 1 79 ? -5.627 -7.885 -7.312 1.00 61.06 79 GLY A CA 1
ATOM 581 C C . GLY A 1 79 ? -4.480 -8.592 -8.036 1.00 61.06 79 GLY A C 1
ATOM 582 O O . GLY A 1 79 ? -3.737 -9.384 -7.461 1.00 61.06 79 GLY A O 1
ATOM 583 N N . ASP A 1 80 ? -4.275 -8.247 -9.309 1.00 61.47 80 ASP A N 1
ATOM 584 C CA . ASP A 1 80 ? -3.097 -8.704 -10.061 1.00 61.47 80 ASP A CA 1
ATOM 585 C C . ASP A 1 80 ? -1.774 -8.144 -9.478 1.00 61.47 80 ASP A C 1
ATOM 587 O O . ASP A 1 80 ? -0.700 -8.647 -9.798 1.00 61.47 80 ASP A O 1
ATOM 591 N N . GLY A 1 81 ? -1.837 -7.145 -8.584 1.00 59.34 81 GLY A N 1
ATOM 592 C CA . GLY A 1 81 ? -0.729 -6.579 -7.802 1.00 59.34 81 GLY A CA 1
ATOM 593 C C . GLY A 1 81 ? -0.399 -7.368 -6.538 1.00 59.34 81 GLY A C 1
ATOM 594 O O . GLY A 1 81 ? -0.532 -6.860 -5.429 1.00 59.34 81 GLY A O 1
ATOM 595 N N . LYS A 1 82 ? 0.055 -8.602 -6.747 1.00 69.69 82 LYS A N 1
ATOM 596 C CA . LYS A 1 82 ? 0.227 -9.712 -5.794 1.00 69.69 82 LYS A CA 1
ATOM 597 C C . LYS A 1 82 ? 1.060 -9.379 -4.548 1.00 69.69 82 LYS A C 1
ATOM 599 O O . LYS A 1 82 ? 2.223 -9.773 -4.434 1.00 69.69 82 LYS A O 1
ATOM 604 N N . ALA A 1 83 ? 0.479 -8.663 -3.592 1.00 74.62 83 ALA A N 1
ATOM 605 C CA . ALA A 1 83 ? 1.058 -8.514 -2.268 1.00 74.62 83 ALA A CA 1
ATOM 606 C C . ALA A 1 83 ? 0.888 -9.847 -1.529 1.00 74.62 83 ALA A C 1
ATOM 608 O O . ALA A 1 83 ? -0.216 -10.221 -1.139 1.00 74.62 83 ALA A O 1
ATOM 609 N N . ILE A 1 84 ? 1.978 -10.585 -1.336 1.00 80.00 84 ILE A N 1
ATOM 610 C CA . ILE A 1 84 ? 1.949 -11.894 -0.680 1.00 80.00 84 ILE A CA 1
ATOM 611 C C . ILE A 1 84 ? 2.474 -11.794 0.754 1.00 80.00 84 ILE A C 1
ATOM 613 O O . ILE A 1 84 ? 3.428 -11.047 1.004 1.00 80.00 84 ILE A O 1
ATOM 617 N N . PRO A 1 85 ? 1.898 -12.548 1.710 1.00 78.06 85 PRO A N 1
ATOM 618 C CA . PRO A 1 85 ? 2.444 -12.627 3.055 1.00 78.06 85 PRO A CA 1
ATOM 619 C C . PRO A 1 85 ? 3.904 -13.083 3.018 1.00 78.06 85 PRO A C 1
ATOM 621 O O . PRO A 1 85 ? 4.241 -14.101 2.411 1.00 78.06 85 PRO A O 1
ATOM 624 N N . SER A 1 86 ? 4.774 -12.348 3.701 1.00 78.25 86 SER A N 1
ATOM 625 C CA . SER A 1 86 ? 6.182 -12.695 3.866 1.00 78.25 86 SER A CA 1
ATOM 626 C C . SER A 1 86 ? 6.466 -13.053 5.320 1.00 78.25 86 SER A C 1
ATOM 628 O O . SER A 1 86 ? 6.229 -12.245 6.219 1.00 78.25 86 SER A O 1
ATOM 630 N N . GLY A 1 87 ? 7.024 -14.241 5.549 1.00 76.69 87 GLY A N 1
ATOM 631 C CA . GLY A 1 87 ? 7.384 -14.699 6.890 1.00 76.69 87 GLY A CA 1
ATOM 632 C C . GLY A 1 87 ? 6.183 -15.079 7.762 1.00 76.69 87 GLY A C 1
ATOM 633 O O . GLY A 1 87 ? 5.037 -15.102 7.317 1.00 76.69 87 GLY A O 1
ATOM 634 N N . GLN A 1 88 ? 6.471 -15.438 9.013 1.00 78.25 88 GLN A N 1
ATOM 635 C CA . GLN A 1 88 ? 5.441 -15.737 10.007 1.00 78.25 88 GLN A CA 1
ATOM 636 C C . GLN A 1 88 ? 4.927 -14.441 10.648 1.00 78.25 88 GLN A C 1
ATOM 638 O O . GLN A 1 88 ? 5.746 -13.559 10.921 1.00 78.25 88 GLN A O 1
ATOM 643 N N . PRO A 1 89 ? 3.617 -14.332 10.933 1.00 82.31 89 PRO A N 1
ATOM 644 C CA . PRO A 1 89 ? 3.087 -13.176 11.637 1.00 82.31 89 PRO A CA 1
ATOM 645 C C . PRO A 1 89 ? 3.758 -13.036 13.002 1.00 82.31 89 PRO A C 1
ATOM 647 O O . PRO A 1 89 ? 3.861 -14.004 13.763 1.00 82.31 89 PRO A O 1
ATOM 650 N N . SER A 1 90 ? 4.197 -11.824 13.327 1.00 83.38 90 SER A N 1
ATOM 651 C CA . SER A 1 90 ? 4.680 -11.514 14.664 1.00 83.38 90 SER A CA 1
ATOM 652 C C . SER A 1 90 ? 3.490 -11.227 15.571 1.00 83.38 90 SER A C 1
ATOM 654 O O . SER A 1 90 ? 2.530 -10.549 15.197 1.00 83.38 90 SER A O 1
ATOM 656 N N . ILE A 1 91 ? 3.538 -11.797 16.772 1.00 82.25 91 ILE A N 1
ATOM 657 C CA . ILE A 1 91 ? 2.526 -11.595 17.800 1.00 82.25 91 ILE A CA 1
ATOM 658 C C . ILE A 1 91 ? 3.171 -10.790 18.913 1.00 82.25 91 ILE A C 1
ATOM 660 O O . ILE A 1 91 ? 4.098 -11.256 19.574 1.00 82.25 91 ILE A O 1
ATOM 664 N N . GLU A 1 92 ? 2.648 -9.596 19.127 1.00 82.88 92 GLU A N 1
ATOM 665 C CA . GLU A 1 92 ? 2.958 -8.784 20.285 1.00 82.88 92 GLU A CA 1
ATOM 666 C C . GLU A 1 92 ? 1.793 -8.894 21.266 1.00 82.88 92 GLU A C 1
ATOM 668 O O . GLU A 1 92 ? 0.655 -8.526 20.967 1.00 82.88 92 GLU A O 1
ATOM 673 N N . ASN A 1 93 ? 2.087 -9.425 22.450 1.00 80.38 93 ASN A N 1
ATOM 674 C CA . ASN A 1 93 ? 1.192 -9.342 23.593 1.00 80.38 93 ASN A CA 1
ATOM 675 C C . ASN A 1 93 ? 1.677 -8.148 24.415 1.00 80.38 93 ASN A C 1
ATOM 677 O O . ASN A 1 93 ? 2.690 -8.287 25.107 1.00 80.38 93 ASN A O 1
ATOM 681 N N . PRO A 1 94 ? 1.047 -6.967 24.307 1.00 70.56 94 PRO A N 1
ATOM 682 C CA . PRO A 1 94 ? 1.442 -5.827 25.115 1.00 70.56 94 PRO A CA 1
ATOM 683 C C . PRO A 1 94 ? 1.339 -6.214 26.597 1.00 70.56 94 PRO A C 1
ATOM 685 O O . PRO A 1 94 ? 0.254 -6.361 27.148 1.00 70.56 94 PRO A O 1
ATOM 688 N N . ASN A 1 95 ? 2.495 -6.412 27.245 1.00 56.03 95 ASN A N 1
ATOM 689 C CA . ASN A 1 95 ? 2.594 -6.872 28.641 1.00 56.03 95 ASN A CA 1
ATOM 690 C C . ASN A 1 95 ? 1.931 -5.905 29.637 1.00 56.03 95 ASN A C 1
ATOM 692 O O . ASN A 1 95 ? 1.658 -6.279 30.774 1.00 56.03 95 ASN A O 1
ATOM 696 N N . ASN A 1 96 ? 1.660 -4.676 29.197 1.00 56.41 96 ASN A N 1
ATOM 697 C CA . ASN A 1 96 ? 0.757 -3.754 29.855 1.00 56.41 96 ASN A CA 1
ATOM 698 C C . ASN A 1 96 ? -0.497 -3.636 28.998 1.00 56.41 96 ASN A C 1
ATOM 700 O O . ASN A 1 96 ? -0.453 -3.052 27.920 1.00 56.41 96 ASN A O 1
ATOM 704 N N . THR A 1 97 ? -1.596 -4.163 29.523 1.00 62.16 97 THR A N 1
ATOM 705 C CA . THR A 1 97 ? -2.988 -3.930 29.142 1.00 62.16 97 THR A CA 1
ATOM 706 C C . THR A 1 97 ? -3.269 -2.421 29.079 1.00 62.16 97 THR A C 1
ATOM 708 O O . THR A 1 97 ? -3.818 -1.842 30.017 1.00 62.16 97 THR A O 1
ATOM 711 N N . GLN A 1 98 ? -2.803 -1.737 28.031 1.00 68.50 98 GLN A N 1
ATOM 712 C CA . GLN A 1 98 ? -2.977 -0.296 27.894 1.00 68.50 98 GLN A CA 1
ATOM 713 C C . GLN A 1 98 ? -4.459 -0.037 27.663 1.00 68.50 98 GLN A C 1
ATOM 715 O O . GLN A 1 98 ? -5.034 -0.429 26.648 1.00 68.50 98 GLN A O 1
ATOM 720 N N . THR A 1 99 ? -5.082 0.552 28.680 1.00 78.06 99 THR A N 1
ATOM 721 C CA . THR A 1 99 ? -6.440 1.059 28.581 1.00 78.06 99 THR A CA 1
ATOM 722 C C . THR A 1 99 ? -6.364 2.435 27.948 1.00 78.06 99 THR A C 1
ATOM 724 O O . THR A 1 99 ? -5.851 3.376 28.553 1.00 78.06 99 THR A O 1
ATOM 727 N N . GLU A 1 100 ? -6.878 2.550 26.734 1.00 79.25 100 GLU A N 1
ATOM 728 C CA . GLU A 1 100 ? -6.966 3.816 26.025 1.00 79.25 100 GLU A CA 1
ATOM 729 C C . GLU A 1 100 ? -8.396 4.336 26.087 1.00 79.25 100 GLU A C 1
ATOM 731 O O . GLU A 1 100 ? -9.361 3.572 26.046 1.00 79.25 100 GLU A O 1
ATOM 736 N N . THR A 1 101 ? -8.531 5.655 26.213 1.00 80.81 101 THR A N 1
ATOM 737 C CA . THR A 1 101 ? -9.815 6.338 26.057 1.00 80.81 101 THR A CA 1
ATOM 738 C C . THR A 1 101 ? -9.711 7.317 24.909 1.00 80.81 101 THR A C 1
ATOM 740 O O . THR A 1 101 ? -8.849 8.194 24.893 1.00 80.81 101 THR A O 1
ATOM 743 N N . VAL A 1 102 ? -10.611 7.160 23.952 1.00 80.12 102 VAL A N 1
ATOM 744 C CA . VAL A 1 102 ? -10.609 7.883 22.682 1.00 80.12 102 VAL A CA 1
ATOM 745 C C . VAL A 1 102 ? -11.957 8.546 22.457 1.00 80.12 102 VAL A C 1
ATOM 747 O O . VAL A 1 102 ? -13.002 7.996 22.813 1.00 80.12 102 VAL A O 1
ATOM 750 N N . LYS A 1 103 ? -11.929 9.733 21.856 1.00 80.50 103 LYS A N 1
ATOM 751 C CA . LYS A 1 103 ? -13.138 10.435 21.429 1.00 80.50 103 LYS A CA 1
ATOM 752 C C . LYS A 1 103 ? -13.485 9.989 20.024 1.00 80.50 103 LYS A C 1
ATOM 754 O O . LYS A 1 103 ? -12.679 10.200 19.134 1.00 80.50 103 LYS A O 1
ATOM 759 N N . ALA A 1 104 ? -14.665 9.429 19.828 1.00 78.62 104 ALA A N 1
ATOM 760 C CA . ALA A 1 104 ? -15.160 9.014 18.524 1.00 78.62 104 ALA A CA 1
ATOM 761 C C . ALA A 1 104 ? -16.511 9.674 18.235 1.00 78.62 104 ALA A C 1
ATOM 763 O O . ALA A 1 104 ? -17.212 10.089 19.156 1.00 78.62 104 ALA A O 1
ATOM 764 N N . GLN A 1 105 ? -16.892 9.738 16.961 1.00 78.56 105 GLN A N 1
ATOM 765 C CA . GLN A 1 105 ? -18.233 10.175 16.569 1.00 78.56 105 GLN A CA 1
ATOM 766 C C . GLN A 1 105 ? -19.119 8.994 16.190 1.00 78.56 105 GLN A C 1
ATOM 768 O O . GLN A 1 105 ? -18.737 8.154 15.370 1.00 78.56 105 GLN A O 1
ATOM 773 N N . TRP A 1 106 ? -20.314 8.960 16.775 1.00 80.38 106 TRP A N 1
ATOM 774 C CA . TRP A 1 106 ? -21.372 7.997 16.500 1.00 80.38 106 TRP A CA 1
ATOM 775 C C . TRP A 1 106 ? -22.576 8.695 15.866 1.00 80.38 106 TRP A C 1
ATOM 777 O O . TRP A 1 106 ? -23.048 9.714 16.358 1.00 80.38 106 TRP A O 1
ATOM 787 N N . GLU A 1 107 ? -23.106 8.125 14.787 1.00 75.75 107 GLU A N 1
ATOM 788 C CA . GLU A 1 107 ? -24.334 8.598 14.149 1.00 75.75 107 GLU A CA 1
ATOM 789 C C . GLU A 1 107 ? -25.534 7.733 14.560 1.00 75.75 107 GLU A C 1
ATOM 791 O O . GLU A 1 107 ? -25.558 6.517 14.347 1.00 75.75 107 GLU A O 1
ATOM 796 N N . SER A 1 108 ? -26.538 8.379 15.149 1.00 72.25 108 SER A N 1
ATOM 797 C CA . SER A 1 108 ? -27.838 7.800 15.495 1.00 72.25 108 SER A CA 1
ATOM 798 C C . SER A 1 108 ? -28.928 8.320 14.551 1.00 72.25 108 SER A C 1
ATOM 800 O O . SER A 1 108 ? -28.723 9.303 13.840 1.00 72.25 108 SER A O 1
ATOM 802 N N . ILE A 1 109 ? -30.137 7.748 14.616 1.00 71.00 109 ILE A N 1
ATOM 803 C CA . ILE A 1 109 ? -31.321 8.305 13.927 1.00 71.00 109 ILE A CA 1
ATOM 804 C C . ILE A 1 109 ? -31.614 9.771 14.299 1.00 71.00 109 ILE A C 1
ATOM 806 O O . ILE A 1 109 ? -32.266 10.477 13.537 1.00 71.00 109 ILE A O 1
ATOM 810 N N . ASN A 1 110 ? -31.118 10.229 15.453 1.00 73.75 110 ASN A N 1
ATOM 811 C CA . ASN A 1 110 ? -31.352 11.564 16.002 1.00 73.75 110 ASN A CA 1
ATOM 812 C C . ASN A 1 110 ? -30.162 12.518 15.778 1.00 73.75 110 ASN A C 1
ATOM 814 O O . ASN A 1 110 ? -30.123 13.586 16.385 1.00 73.75 110 ASN A O 1
ATOM 818 N N . GLY A 1 111 ? -29.185 12.135 14.948 1.00 78.38 111 GLY A N 1
ATOM 819 C CA . GLY A 1 111 ? -28.002 12.940 14.629 1.00 78.38 111 GLY A CA 1
ATOM 820 C C . GLY A 1 111 ? -26.682 12.339 15.118 1.00 78.38 111 GLY A C 1
ATOM 821 O O . GLY A 1 111 ? -26.641 11.210 15.623 1.00 78.38 111 GLY A O 1
ATOM 822 N N . GLN A 1 112 ? -25.603 13.104 14.926 1.00 80.25 112 GLN A N 1
ATOM 823 C CA . GLN A 1 112 ? -24.236 12.760 15.326 1.00 80.25 112 GLN A CA 1
ATOM 824 C C . GLN A 1 112 ? -23.958 13.127 16.788 1.00 80.25 112 GLN A C 1
ATOM 826 O O . GLN A 1 112 ? -24.373 14.181 17.267 1.00 80.25 112 GLN A O 1
ATOM 831 N N . HIS A 1 113 ? -23.217 12.257 17.470 1.00 83.38 113 HIS A N 1
ATOM 832 C CA . HIS A 1 113 ? -22.907 12.329 18.892 1.00 83.38 113 HIS A CA 1
ATOM 833 C C . HIS A 1 113 ? -21.432 12.030 19.139 1.00 83.38 113 HIS A C 1
ATOM 835 O O . HIS A 1 113 ? -20.892 11.071 18.586 1.00 83.38 113 HIS A O 1
ATOM 841 N N . ASP A 1 114 ? -20.803 12.795 20.027 1.00 85.31 114 ASP A N 1
ATOM 842 C CA . ASP A 1 114 ? -19.454 12.500 20.507 1.00 85.31 114 ASP A CA 1
ATOM 843 C C . ASP A 1 114 ? -19.516 11.466 21.637 1.00 85.31 114 ASP A C 1
ATOM 845 O O . ASP A 1 114 ? -20.212 11.652 22.639 1.00 85.31 114 ASP A O 1
ATOM 849 N N . VAL A 1 115 ? -18.766 10.378 21.497 1.00 84.81 115 VAL A N 1
ATOM 850 C CA . VAL A 1 115 ? -18.680 9.299 22.482 1.00 84.81 115 VAL A CA 1
ATOM 851 C C . VAL A 1 115 ? -17.243 9.105 22.943 1.00 84.81 115 VAL A C 1
ATOM 853 O O . VAL A 1 115 ? -16.297 9.253 22.169 1.00 84.81 115 VAL A O 1
ATOM 856 N N . ASN A 1 116 ? -17.074 8.731 24.208 1.00 85.38 116 ASN A N 1
ATOM 857 C CA . ASN A 1 116 ? -15.798 8.258 24.728 1.00 85.38 116 ASN A CA 1
ATOM 858 C C . ASN A 1 116 ? -15.814 6.733 24.728 1.00 85.38 116 ASN A C 1
ATOM 860 O O . ASN A 1 116 ? -16.688 6.126 25.350 1.00 85.38 116 ASN A O 1
ATOM 864 N N . ILE A 1 117 ? -14.857 6.119 24.042 1.00 84.00 117 ILE A N 1
ATOM 865 C CA . ILE A 1 117 ? -14.703 4.665 24.009 1.00 84.00 117 ILE A CA 1
ATOM 866 C C . ILE A 1 117 ? -13.477 4.319 24.837 1.00 84.00 117 ILE A C 1
ATOM 868 O O . ILE A 1 117 ? -12.386 4.820 24.566 1.00 84.00 117 ILE A O 1
ATOM 872 N N . THR A 1 118 ? -13.657 3.461 25.833 1.00 85.00 118 THR A N 1
ATOM 873 C CA . THR A 1 118 ? -12.560 2.917 26.624 1.00 85.00 118 THR A CA 1
ATOM 874 C C . THR A 1 118 ? -12.358 1.462 26.239 1.00 85.00 118 THR A C 1
ATOM 876 O O . THR A 1 118 ? -13.275 0.646 26.356 1.00 85.00 118 THR A O 1
ATOM 879 N N . PHE A 1 119 ? -11.155 1.126 25.786 1.00 83.94 119 PHE A N 1
ATOM 880 C CA . PHE A 1 119 ? -10.816 -0.224 25.357 1.00 83.94 119 PHE A CA 1
ATOM 881 C C . PHE A 1 119 ? -9.421 -0.623 25.823 1.00 83.94 119 PHE A C 1
ATOM 883 O O . PHE A 1 119 ? -8.587 0.210 26.173 1.00 83.94 119 PHE A O 1
ATOM 890 N N . THR A 1 120 ? -9.198 -1.925 25.823 1.00 83.88 120 THR A N 1
ATOM 891 C CA . THR A 1 120 ? -7.964 -2.583 26.213 1.00 83.88 120 THR A CA 1
ATOM 892 C C . THR A 1 120 ? -7.422 -3.340 25.011 1.00 83.88 120 THR A C 1
ATOM 894 O O . THR A 1 120 ? -8.129 -4.182 24.463 1.00 83.88 120 THR A O 1
ATOM 897 N N . VAL A 1 121 ? -6.169 -3.108 24.622 1.00 82.19 121 VAL A N 1
ATOM 898 C CA . VAL A 1 121 ? -5.512 -3.932 23.595 1.00 82.19 121 VAL A CA 1
ATOM 899 C C . VAL A 1 121 ? -4.922 -5.181 24.248 1.00 82.19 121 VAL A C 1
ATOM 901 O O . VAL A 1 121 ? -4.074 -5.082 25.133 1.00 82.19 121 VAL A O 1
ATOM 904 N N . LYS A 1 122 ? -5.370 -6.361 23.815 1.00 82.00 122 LYS A N 1
ATOM 905 C CA . LYS A 1 122 ? -4.889 -7.665 24.297 1.00 82.00 122 LYS A CA 1
ATOM 906 C C . LYS A 1 122 ? -3.721 -8.198 23.488 1.00 82.00 122 LYS A C 1
ATOM 908 O O . LYS A 1 122 ? -2.795 -8.781 24.045 1.00 82.00 122 LYS A O 1
ATOM 913 N N . LYS A 1 123 ? -3.803 -8.044 22.170 1.00 82.50 123 LYS A N 1
ATOM 914 C CA . LYS A 1 123 ? -2.872 -8.653 21.228 1.00 82.50 123 LYS A CA 1
ATOM 915 C C . LYS A 1 123 ? -2.796 -7.816 19.967 1.00 82.50 123 LYS A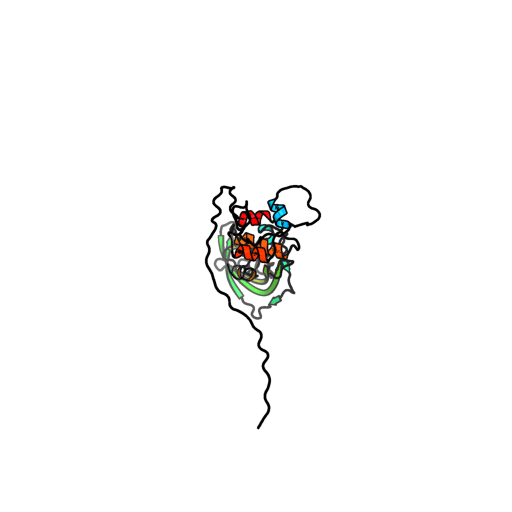 C 1
ATOM 917 O O . LYS A 1 123 ? -3.821 -7.388 19.440 1.00 82.50 123 LYS A O 1
ATOM 922 N N . ILE A 1 124 ? -1.585 -7.643 19.465 1.00 83.75 124 ILE A N 1
ATOM 923 C CA . ILE A 1 124 ? -1.310 -7.059 18.160 1.00 83.75 124 ILE A CA 1
ATOM 924 C C . ILE A 1 124 ? -0.676 -8.159 17.317 1.00 83.75 124 ILE A C 1
ATOM 926 O O . ILE A 1 124 ? 0.336 -8.741 17.703 1.00 83.75 124 ILE A O 1
ATOM 930 N N . THR A 1 125 ? -1.274 -8.472 16.172 1.00 84.69 125 THR A N 1
ATOM 931 C CA . THR A 1 125 ? -0.649 -9.359 15.187 1.00 84.69 125 THR A CA 1
ATOM 932 C C . THR A 1 125 ? -0.201 -8.514 14.011 1.00 84.69 125 THR A C 1
ATOM 934 O O . THR A 1 125 ? -1.009 -7.795 13.428 1.00 84.69 125 THR A O 1
ATOM 937 N N . THR A 1 126 ? 1.077 -8.589 13.660 1.00 86.62 126 THR A N 1
ATOM 938 C CA . THR A 1 126 ? 1.631 -7.889 12.499 1.00 86.62 126 THR A CA 1
ATOM 939 C C . THR A 1 126 ? 2.051 -8.917 11.458 1.00 86.62 126 THR A C 1
ATOM 941 O O . THR A 1 126 ? 2.830 -9.822 11.748 1.00 86.62 126 THR A O 1
ATOM 944 N N . GLN A 1 127 ? 1.535 -8.781 10.239 1.00 89.31 127 GLN A N 1
ATOM 945 C CA . GLN A 1 127 ? 1.932 -9.593 9.093 1.00 89.31 127 GLN A CA 1
ATOM 946 C C . GLN A 1 127 ? 2.579 -8.690 8.047 1.00 89.31 127 GLN A C 1
ATOM 948 O O . GLN A 1 127 ? 1.935 -7.782 7.527 1.00 89.31 127 GLN A O 1
ATOM 953 N N . SER A 1 128 ? 3.840 -8.951 7.719 1.00 90.62 128 SER A N 1
ATOM 954 C CA . SER A 1 128 ? 4.521 -8.277 6.613 1.00 90.62 128 SER A CA 1
ATOM 955 C C . SER A 1 128 ? 4.096 -8.883 5.278 1.00 90.62 128 SER A C 1
ATOM 957 O O . SER A 1 128 ? 3.865 -10.093 5.185 1.00 90.62 128 SER A O 1
ATOM 959 N N . TYR A 1 129 ? 4.009 -8.038 4.256 1.00 91.31 129 TYR A N 1
ATOM 960 C CA . TYR A 1 129 ? 3.699 -8.405 2.881 1.00 91.31 129 TYR A CA 1
ATOM 961 C C . TYR A 1 129 ? 4.773 -7.854 1.944 1.00 91.31 129 TYR A C 1
ATOM 963 O O . TYR A 1 129 ? 5.257 -6.736 2.129 1.00 91.31 129 TYR A O 1
ATOM 971 N N . ILE A 1 130 ? 5.115 -8.620 0.913 1.00 92.31 130 ILE A N 1
ATOM 972 C CA . ILE A 1 130 ? 6.023 -8.222 -0.171 1.00 92.31 130 ILE A CA 1
ATOM 973 C C . ILE A 1 130 ? 5.271 -8.254 -1.497 1.00 92.31 130 ILE A C 1
ATOM 975 O O . ILE A 1 130 ? 4.341 -9.045 -1.651 1.00 92.31 130 ILE A O 1
ATOM 979 N N . TRP A 1 131 ? 5.679 -7.438 -2.467 1.00 92.06 131 TRP A N 1
ATOM 980 C CA . TRP A 1 131 ? 5.227 -7.668 -3.840 1.00 92.06 131 TRP A CA 1
ATOM 981 C C . TRP A 1 131 ? 5.874 -8.954 -4.356 1.00 92.06 131 TRP A C 1
ATOM 983 O O . TRP A 1 131 ? 7.102 -9.091 -4.309 1.00 92.06 131 TRP A O 1
ATOM 993 N N . GLU A 1 132 ? 5.059 -9.893 -4.835 1.00 88.81 132 GLU A N 1
ATOM 994 C CA . GLU A 1 132 ? 5.522 -11.148 -5.429 1.00 88.81 132 GLU A CA 1
ATOM 995 C C . GLU A 1 132 ? 6.606 -10.883 -6.481 1.00 88.81 132 GLU A C 1
ATOM 997 O O . GLU A 1 132 ? 6.556 -9.891 -7.200 1.00 88.81 132 GLU A O 1
ATOM 1002 N N . GLY A 1 133 ? 7.614 -11.756 -6.554 1.00 85.31 133 GLY A N 1
ATOM 1003 C CA . GLY A 1 133 ? 8.711 -11.640 -7.523 1.00 85.31 133 GLY A CA 1
ATOM 1004 C C . GLY A 1 133 ? 9.672 -10.469 -7.287 1.00 85.31 133 GLY A C 1
ATOM 1005 O O . GLY A 1 133 ? 10.591 -10.276 -8.077 1.00 85.31 133 GLY A O 1
ATOM 1006 N N . THR A 1 134 ? 9.510 -9.710 -6.201 1.00 89.00 134 THR A N 1
ATOM 1007 C CA . THR A 1 134 ? 10.394 -8.592 -5.851 1.00 89.00 134 THR A CA 1
ATOM 1008 C C . THR A 1 134 ? 11.010 -8.776 -4.462 1.00 89.00 134 THR A C 1
ATOM 1010 O O . THR A 1 134 ? 10.605 -9.639 -3.684 1.00 89.00 134 THR A O 1
ATOM 1013 N N . THR A 1 135 ? 11.986 -7.931 -4.126 1.00 90.75 135 THR A N 1
ATOM 1014 C CA . THR A 1 135 ? 12.497 -7.782 -2.752 1.00 90.75 135 THR A CA 1
ATOM 1015 C C . THR A 1 135 ? 11.829 -6.631 -2.000 1.00 90.75 135 THR A C 1
ATOM 1017 O O . THR A 1 135 ? 12.227 -6.316 -0.879 1.00 90.75 135 THR A O 1
ATOM 1020 N N . PHE A 1 136 ? 10.857 -5.960 -2.618 1.00 94.12 136 PHE A N 1
ATOM 1021 C CA . PHE A 1 136 ? 10.220 -4.785 -2.051 1.00 94.12 136 PHE A CA 1
ATOM 1022 C C . PHE A 1 136 ? 9.085 -5.183 -1.113 1.00 94.12 136 PHE A C 1
ATOM 1024 O O . PHE A 1 136 ? 8.234 -6.020 -1.424 1.00 94.12 136 PHE A O 1
ATOM 1031 N N . VAL A 1 137 ? 9.067 -4.543 0.050 1.00 94.31 137 VAL A N 1
ATOM 1032 C CA . VAL A 1 137 ? 8.040 -4.733 1.067 1.00 94.31 137 VAL A CA 1
ATOM 1033 C C . VAL A 1 137 ? 6.843 -3.870 0.697 1.00 94.31 137 VAL A C 1
ATOM 1035 O O . VAL A 1 137 ? 6.956 -2.646 0.648 1.00 94.31 137 VAL A O 1
ATOM 1038 N N . TYR A 1 138 ? 5.694 -4.504 0.474 1.00 93.19 138 TYR A N 1
ATOM 1039 C CA . TYR A 1 138 ? 4.426 -3.816 0.245 1.00 93.19 138 TYR A CA 1
ATOM 1040 C C . TYR A 1 138 ? 4.065 -2.972 1.472 1.00 93.19 138 TYR A C 1
ATOM 1042 O O . TYR A 1 138 ? 3.833 -1.764 1.395 1.00 93.19 138 TYR A O 1
ATOM 1050 N N . GLY A 1 139 ? 4.095 -3.619 2.636 1.00 91.50 139 GLY A N 1
ATOM 1051 C CA . GLY A 1 139 ? 3.827 -3.016 3.929 1.00 91.50 139 GLY A CA 1
ATOM 1052 C C . GLY A 1 139 ? 3.501 -4.072 4.975 1.00 91.50 139 GLY A C 1
ATOM 1053 O O . GLY A 1 139 ? 3.652 -5.274 4.758 1.00 91.50 139 GLY A O 1
ATOM 1054 N N . GLU A 1 140 ? 3.036 -3.612 6.122 1.00 89.50 140 GLU A N 1
ATOM 1055 C CA . GLU A 1 140 ? 2.645 -4.441 7.252 1.00 89.50 140 GLU A CA 1
ATOM 1056 C C . GLU A 1 140 ? 1.158 -4.264 7.531 1.00 89.50 140 GLU A C 1
ATOM 1058 O O . GLU A 1 140 ? 0.676 -3.141 7.692 1.00 89.50 140 GLU A O 1
ATOM 1063 N N . LEU A 1 141 ? 0.444 -5.381 7.624 1.00 86.50 141 LEU A N 1
ATOM 1064 C CA . LEU A 1 141 ? -0.943 -5.425 8.051 1.00 86.50 141 LEU A CA 1
ATOM 1065 C C . LEU A 1 141 ? -0.980 -5.677 9.557 1.00 86.50 141 LEU A C 1
ATOM 1067 O O . LEU A 1 141 ? -0.505 -6.716 10.028 1.00 86.50 141 LEU A O 1
ATOM 1071 N N . LYS A 1 142 ? -1.541 -4.734 10.315 1.00 83.12 142 LYS A N 1
ATOM 1072 C CA . LYS A 1 142 ? -1.702 -4.860 11.768 1.00 83.12 142 LYS A CA 1
ATOM 1073 C C . LYS A 1 142 ? -3.143 -5.200 12.120 1.00 83.12 142 LYS A C 1
ATOM 1075 O O . LYS A 1 142 ? -4.070 -4.510 11.702 1.00 83.12 142 LYS A O 1
ATOM 1080 N N . SER A 1 143 ? -3.324 -6.247 12.916 1.00 79.12 143 SER A N 1
ATOM 1081 C CA . SER A 1 143 ? -4.607 -6.632 13.495 1.00 79.12 143 SER A CA 1
ATOM 1082 C C . SER A 1 143 ? -4.560 -6.577 15.014 1.00 79.12 143 SER A C 1
ATOM 1084 O O . SER A 1 143 ? -3.512 -6.793 15.627 1.00 79.12 143 SER A O 1
ATOM 1086 N N . PHE A 1 144 ? -5.704 -6.265 15.616 1.00 78.38 144 PHE A N 1
ATOM 1087 C CA . PHE A 1 144 ? -5.805 -5.969 17.038 1.00 78.38 144 PHE A CA 1
ATOM 1088 C C . PHE A 1 144 ? -6.906 -6.819 17.665 1.00 78.38 144 PHE A C 1
ATOM 1090 O O . PHE A 1 144 ? -8.060 -6.783 17.244 1.00 78.38 144 PHE A O 1
ATOM 1097 N N . GLU A 1 145 ? -6.556 -7.567 18.701 1.00 79.31 145 GLU A N 1
ATOM 1098 C CA . GLU A 1 145 ? -7.530 -8.130 19.625 1.00 79.31 145 GLU A CA 1
ATOM 1099 C C . GLU A 1 145 ? -7.732 -7.103 20.734 1.00 79.31 145 GLU A C 1
ATOM 1101 O O . GLU A 1 145 ? -6.777 -6.756 21.437 1.00 79.31 145 GLU A O 1
ATOM 1106 N N . ILE A 1 146 ? -8.949 -6.574 20.851 1.00 79.69 146 ILE A N 1
ATOM 1107 C CA . ILE A 1 146 ? -9.271 -5.539 21.830 1.00 79.69 146 ILE A CA 1
ATOM 1108 C C . ILE A 1 146 ? -10.521 -5.908 22.611 1.00 79.69 146 ILE A C 1
ATOM 1110 O O . ILE A 1 146 ? -11.470 -6.433 22.037 1.00 79.69 146 ILE A O 1
ATOM 1114 N N . ASP A 1 147 ? -10.547 -5.539 23.884 1.00 82.56 147 ASP A N 1
ATOM 1115 C CA . ASP A 1 147 ? -11.743 -5.585 24.717 1.00 82.56 147 ASP A CA 1
ATOM 1116 C C . ASP A 1 147 ? -12.312 -4.184 24.872 1.00 82.56 147 ASP A C 1
ATOM 1118 O O . ASP A 1 147 ? -11.632 -3.275 25.353 1.00 82.56 147 ASP A O 1
ATOM 1122 N N . ILE A 1 148 ? -13.575 -4.004 24.497 1.00 83.12 148 ILE A N 1
ATOM 1123 C CA . ILE A 1 148 ? -14.280 -2.745 24.734 1.00 83.12 148 ILE A CA 1
ATOM 1124 C C . ILE A 1 148 ? -14.858 -2.763 26.146 1.00 83.12 148 ILE A C 1
ATOM 1126 O O . ILE A 1 148 ? -15.857 -3.434 26.415 1.00 83.12 148 ILE A O 1
ATOM 1130 N N . ASN A 1 149 ? -14.226 -1.994 27.033 1.00 85.50 149 ASN A N 1
ATOM 1131 C CA . ASN A 1 149 ? -14.573 -1.913 28.448 1.00 85.50 149 ASN A CA 1
ATOM 1132 C C . ASN A 1 149 ? -15.846 -1.086 28.654 1.00 85.50 149 ASN A C 1
ATOM 1134 O O . ASN A 1 149 ? -16.727 -1.471 29.422 1.00 85.50 149 ASN A O 1
ATOM 1138 N N . SER A 1 150 ? -15.947 0.063 27.981 1.00 84.56 150 SER A N 1
ATOM 1139 C CA . SER A 1 150 ? -17.113 0.938 28.076 1.00 84.56 150 SER A CA 1
ATOM 1140 C C . SER A 1 150 ? -17.222 1.894 26.890 1.00 84.56 150 SER A C 1
ATOM 1142 O O . SER A 1 150 ? -16.242 2.231 26.224 1.00 84.56 150 SER A O 1
ATOM 1144 N N . ILE A 1 151 ? -18.451 2.343 26.645 1.00 85.12 151 ILE A N 1
ATOM 1145 C CA . ILE A 1 151 ? -18.779 3.413 25.706 1.00 85.12 151 ILE A CA 1
ATOM 1146 C C . ILE A 1 151 ? -19.640 4.409 26.477 1.00 85.12 151 ILE A C 1
ATOM 1148 O O . ILE A 1 151 ? -20.645 4.020 27.072 1.00 85.12 151 ILE A O 1
ATOM 1152 N N . VAL A 1 152 ? -19.241 5.679 26.505 1.00 86.38 152 VAL A N 1
ATOM 1153 C CA . VAL A 1 152 ? -19.897 6.718 27.307 1.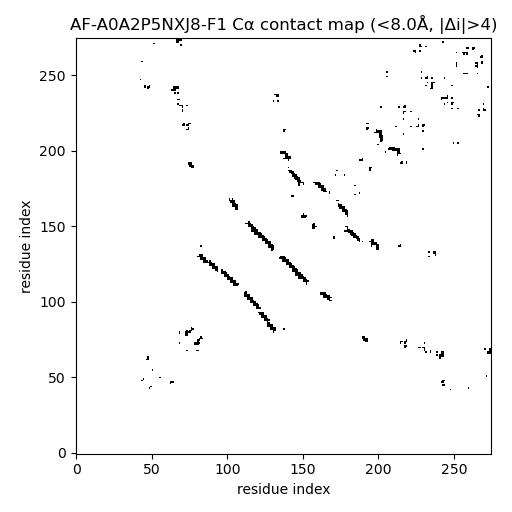00 86.38 152 VAL A CA 1
ATOM 1154 C C . VAL A 1 152 ? -20.329 7.884 26.424 1.00 86.38 152 VAL A C 1
ATOM 1156 O O . VAL A 1 152 ? -19.511 8.478 25.724 1.00 86.38 152 VAL A O 1
ATOM 1159 N N . TYR A 1 153 ? -21.607 8.247 26.514 1.00 85.88 153 TYR A N 1
ATOM 1160 C CA . TYR A 1 153 ? -22.218 9.414 25.878 1.00 85.88 153 TYR A CA 1
ATOM 1161 C C . TYR A 1 153 ? -22.898 10.276 26.945 1.00 85.88 153 TYR A C 1
ATOM 1163 O O . TYR A 1 153 ? -23.739 9.773 27.686 1.00 85.88 153 TYR A O 1
ATOM 1171 N N . ASN A 1 154 ? -22.554 11.566 27.051 1.00 84.88 154 ASN A N 1
ATOM 1172 C CA . ASN A 1 154 ? -23.110 12.474 28.070 1.00 84.88 154 ASN A CA 1
ATOM 1173 C C . ASN A 1 154 ? -23.102 11.880 29.499 1.00 84.88 154 ASN A C 1
ATOM 1175 O O . ASN A 1 154 ? -24.081 11.992 30.232 1.00 84.88 154 ASN A O 1
ATOM 1179 N N . ASN A 1 155 ? -22.004 11.217 29.882 1.00 84.06 155 ASN A N 1
ATOM 1180 C CA . ASN A 1 155 ? -21.827 10.492 31.154 1.00 84.06 155 ASN A CA 1
ATOM 1181 C C . ASN A 1 155 ? -22.726 9.257 31.360 1.00 84.06 155 ASN A C 1
ATOM 1183 O O . ASN A 1 155 ? -22.674 8.640 32.422 1.00 84.06 155 ASN A O 1
ATOM 1187 N N . ASN A 1 156 ? -23.499 8.852 30.352 1.00 83.56 156 ASN A N 1
ATOM 1188 C CA . ASN A 1 156 ? -24.304 7.635 30.370 1.00 83.56 156 ASN A CA 1
ATOM 1189 C C . ASN A 1 156 ? -23.602 6.513 29.603 1.00 83.56 156 ASN A C 1
ATOM 1191 O O . ASN A 1 156 ? -23.010 6.744 28.548 1.00 83.56 156 ASN A O 1
ATOM 1195 N N . SER A 1 157 ? -23.687 5.289 30.126 1.00 83.62 157 SER A N 1
ATOM 1196 C CA . SER A 1 157 ? -23.157 4.109 29.438 1.00 83.62 157 SER A CA 1
ATOM 1197 C C . SER A 1 157 ? -24.047 3.740 28.253 1.00 83.62 157 SER A C 1
ATOM 1199 O O . SER A 1 157 ? -25.261 3.613 28.403 1.00 83.62 157 SER A O 1
ATOM 1201 N N . VAL A 1 158 ? -23.438 3.546 27.088 1.00 82.25 158 VAL A N 1
ATOM 1202 C CA . VAL A 1 158 ? -24.095 3.030 25.886 1.00 82.25 158 VAL A CA 1
ATOM 1203 C C . VAL A 1 158 ? -23.918 1.517 25.869 1.00 82.25 158 VAL A C 1
ATOM 1205 O O . VAL A 1 158 ? -22.791 1.029 25.890 1.00 82.25 158 VAL A O 1
ATOM 1208 N N . THR A 1 159 ? -25.021 0.772 25.854 1.00 79.31 159 THR A N 1
ATOM 1209 C CA . THR A 1 159 ? -25.023 -0.704 25.853 1.00 79.31 159 THR A CA 1
ATOM 1210 C C . THR A 1 159 ? -25.235 -1.307 24.467 1.00 79.31 159 THR A C 1
ATOM 1212 O O . THR A 1 159 ? -25.044 -2.506 24.279 1.00 79.31 159 THR A O 1
ATOM 1215 N N . GLU A 1 160 ? -25.636 -0.489 23.499 1.00 78.31 160 GLU A N 1
ATOM 1216 C CA . GLU A 1 160 ? -25.926 -0.909 22.132 1.00 78.31 160 GLU A CA 1
ATOM 1217 C C . GLU A 1 160 ? -24.685 -0.841 21.233 1.00 78.31 160 GLU A C 1
ATOM 1219 O O . GLU A 1 160 ? -23.705 -0.153 21.527 1.00 78.31 160 GLU A O 1
ATOM 1224 N N . SER A 1 161 ? -24.742 -1.553 20.107 1.00 76.81 161 SER A N 1
ATOM 1225 C CA . SER A 1 161 ? -23.728 -1.469 19.057 1.00 76.81 161 SER A CA 1
ATOM 1226 C C . SER A 1 161 ? -23.775 -0.102 18.374 1.00 76.81 161 SER A C 1
ATOM 1228 O O . SER A 1 161 ? -24.802 0.272 17.810 1.00 76.81 161 SER A O 1
ATOM 1230 N N . ILE A 1 162 ? -22.653 0.612 18.340 1.00 77.00 162 ILE A N 1
ATOM 1231 C CA . ILE A 1 162 ? -22.519 1.900 17.652 1.00 77.00 162 ILE A CA 1
ATOM 1232 C C . ILE A 1 162 ? -21.603 1.782 16.432 1.00 77.00 162 ILE A C 1
ATOM 1234 O O . ILE A 1 162 ? -20.684 0.966 16.399 1.00 77.00 162 ILE A O 1
ATOM 1238 N N . ARG A 1 163 ? -21.838 2.615 15.414 1.00 78.12 163 ARG A N 1
ATOM 1239 C CA . ARG A 1 163 ? -20.950 2.750 14.248 1.00 78.12 163 ARG A CA 1
ATOM 1240 C C . ARG A 1 163 ? -20.100 4.002 14.383 1.00 78.12 163 ARG A C 1
ATOM 1242 O O . ARG A 1 163 ? -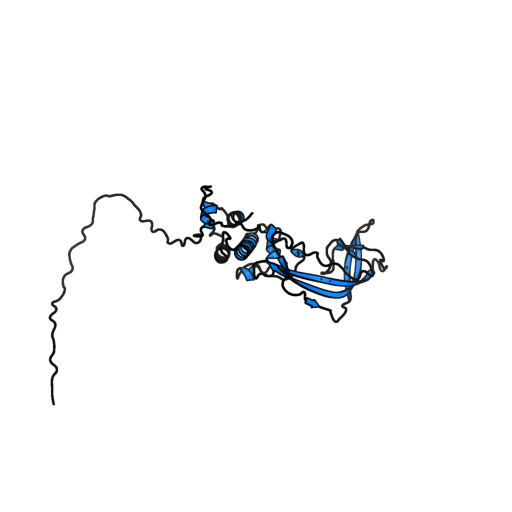20.651 5.099 14.446 1.00 78.12 163 ARG A O 1
ATOM 1249 N N . ILE A 1 164 ? -18.781 3.833 14.374 1.00 71.44 164 ILE A N 1
ATOM 1250 C CA . ILE A 1 164 ? -17.832 4.949 14.445 1.00 71.44 164 ILE A CA 1
ATOM 1251 C C . ILE A 1 164 ? -17.652 5.574 13.056 1.00 71.44 164 ILE A C 1
ATOM 1253 O O . ILE A 1 164 ? -17.393 4.863 12.078 1.00 71.44 164 ILE A O 1
ATOM 1257 N N . LYS A 1 165 ? -17.767 6.903 12.973 1.00 68.62 165 LYS A N 1
ATOM 1258 C CA . LYS A 1 165 ? -17.605 7.686 11.737 1.00 68.62 165 LYS A CA 1
ATOM 1259 C C . LYS A 1 165 ? -16.289 8.463 11.682 1.00 68.62 165 LYS A C 1
ATOM 1261 O O . LYS A 1 165 ? -15.584 8.347 10.685 1.00 68.62 165 LYS A O 1
ATOM 1266 N N . GLU A 1 166 ? -15.944 9.194 12.743 1.00 63.28 166 GLU A N 1
ATOM 1267 C CA . GLU A 1 166 ? -14.796 10.119 12.777 1.00 63.28 166 GLU A CA 1
ATOM 1268 C C . GLU A 1 166 ? -14.015 10.050 14.100 1.00 63.28 166 GLU A C 1
ATOM 1270 O O . GLU A 1 166 ? -14.477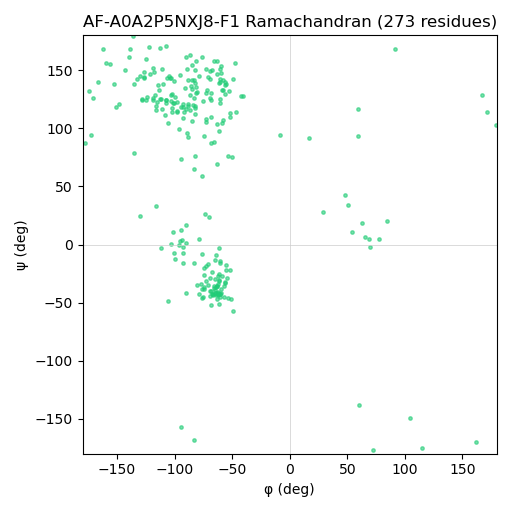 9.437 15.067 1.00 63.28 166 GLU A O 1
ATOM 1275 N N . ASN A 1 167 ? -12.822 10.671 14.126 1.00 62.00 167 ASN A N 1
ATOM 1276 C CA . ASN A 1 167 ? -11.877 10.691 15.259 1.00 62.00 167 ASN A CA 1
ATOM 1277 C C . ASN A 1 167 ? -11.576 9.295 15.822 1.00 62.00 167 ASN A C 1
ATOM 1279 O O . ASN A 1 167 ? -11.373 9.076 17.011 1.00 62.00 167 ASN A O 1
ATOM 1283 N N . LYS A 1 168 ? -11.564 8.318 14.921 1.00 64.31 168 LYS A N 1
ATOM 1284 C CA . LYS A 1 168 ? -11.345 6.919 15.245 1.00 64.31 168 LYS A CA 1
ATOM 1285 C C . LYS A 1 168 ? -9.974 6.725 15.911 1.00 64.31 168 LYS A C 1
ATOM 1287 O O . LYS A 1 168 ? -9.012 7.405 15.539 1.00 64.31 168 LYS A O 1
ATOM 1292 N N . PRO A 1 169 ? -9.841 5.765 16.834 1.00 64.12 169 PRO A N 1
ATOM 1293 C CA . PRO A 1 169 ? -8.520 5.350 17.285 1.00 64.12 169 PRO A CA 1
ATOM 1294 C C . PRO A 1 169 ? -7.731 4.835 16.082 1.00 64.12 169 PRO A C 1
ATOM 1296 O O . PRO A 1 169 ? -8.345 4.325 15.136 1.00 64.12 169 PRO A O 1
ATOM 1299 N N . PRO A 1 170 ? -6.391 4.905 16.115 1.00 58.91 170 PRO A N 1
ATOM 1300 C CA . PRO A 1 170 ? -5.546 4.507 14.987 1.00 58.91 170 PRO A CA 1
ATOM 1301 C C . PRO A 1 170 ? -5.805 3.067 14.507 1.00 58.91 170 PRO A C 1
ATOM 1303 O O . PRO A 1 170 ? -5.470 2.720 13.381 1.00 58.91 170 PRO A O 1
ATOM 1306 N N . TYR A 1 171 ? -6.450 2.248 15.339 1.00 64.62 171 TYR A N 1
ATOM 1307 C CA . TYR A 1 171 ? -6.737 0.833 15.116 1.00 64.62 171 TYR A CA 1
ATOM 1308 C C . TYR A 1 171 ? -8.105 0.536 14.477 1.00 64.62 171 TYR A C 1
ATOM 1310 O O . TYR A 1 171 ? -8.384 -0.614 14.150 1.00 64.62 171 TYR A O 1
ATOM 1318 N N . PHE A 1 172 ? -8.982 1.532 14.314 1.00 68.56 172 PHE A N 1
ATOM 1319 C CA . PHE A 1 172 ? -10.352 1.320 13.836 1.00 68.56 172 PHE A CA 1
ATOM 1320 C C . PHE A 1 172 ? -10.491 1.805 12.390 1.00 68.56 172 PHE A C 1
ATOM 1322 O O . PHE A 1 172 ? -9.937 2.831 11.983 1.00 68.56 172 PHE A O 1
ATOM 1329 N N . LYS A 1 173 ? -11.281 1.089 11.588 1.00 66.06 173 LYS A N 1
ATOM 1330 C CA . LYS A 1 173 ? -11.685 1.540 10.250 1.00 66.06 173 LYS A CA 1
ATOM 1331 C C . LYS A 1 173 ? -12.927 2.422 10.299 1.00 66.06 173 LYS A C 1
ATOM 1333 O O . LYS A 1 173 ? -13.680 2.420 11.275 1.00 66.06 173 LYS A O 1
ATOM 1338 N N . ASN A 1 174 ? -13.167 3.145 9.211 1.00 61.44 174 ASN A N 1
ATOM 1339 C CA . ASN A 1 174 ? -14.412 3.886 9.037 1.00 61.44 174 ASN A CA 1
ATOM 1340 C C . ASN A 1 174 ? -15.592 2.904 9.051 1.00 61.44 174 ASN A C 1
ATOM 1342 O O . ASN A 1 174 ? -15.504 1.822 8.473 1.00 61.44 174 ASN A O 1
ATOM 1346 N N . ASN A 1 175 ? -16.696 3.287 9.693 1.00 61.53 175 ASN A N 1
ATOM 1347 C CA . ASN A 1 175 ? -17.895 2.459 9.855 1.00 61.53 175 ASN A CA 1
ATOM 1348 C C . ASN A 1 175 ? -17.685 1.160 10.660 1.00 61.53 175 ASN A C 1
ATOM 1350 O O . ASN A 1 175 ? -18.529 0.262 10.585 1.00 61.53 175 ASN A O 1
ATOM 1354 N N . THR A 1 176 ? -16.610 1.050 11.450 1.00 70.56 176 THR A N 1
ATOM 1355 C CA . THR A 1 176 ? -16.448 -0.084 12.374 1.00 70.56 176 THR A CA 1
ATOM 1356 C C . THR A 1 176 ? -17.604 -0.078 13.371 1.00 70.56 176 THR A C 1
ATOM 1358 O O . THR A 1 176 ? -17.873 0.940 14.015 1.00 70.56 176 THR A O 1
ATOM 1361 N N . SER A 1 177 ? -18.317 -1.203 13.458 1.00 72.75 177 SER A N 1
ATOM 1362 C CA . SER A 1 177 ? -19.369 -1.400 14.456 1.00 72.75 177 SER A CA 1
ATOM 1363 C C . SER A 1 177 ? -18.738 -1.936 15.733 1.00 72.75 177 SER A C 1
ATOM 1365 O O . SER A 1 177 ? -17.982 -2.904 15.683 1.00 72.75 177 SER A O 1
ATOM 1367 N N . VAL A 1 178 ? -19.027 -1.294 16.857 1.00 76.62 178 VAL A N 1
ATOM 1368 C CA . VAL A 1 178 ? -18.424 -1.594 18.154 1.00 76.62 178 VAL A CA 1
ATOM 1369 C C . VAL A 1 178 ? -19.510 -1.693 19.212 1.00 76.62 178 VAL A C 1
ATOM 1371 O O . VAL A 1 178 ? -20.464 -0.919 19.186 1.00 76.62 178 VAL A O 1
ATOM 1374 N N . SER A 1 179 ? -19.364 -2.621 20.150 1.00 75.88 179 SER A N 1
ATOM 1375 C CA . SER A 1 179 ? -20.307 -2.797 21.259 1.00 75.88 179 SER A CA 1
ATOM 1376 C C . SER A 1 179 ? -19.531 -3.171 22.519 1.00 75.88 179 SER A C 1
ATOM 1378 O O . SER A 1 179 ? -18.486 -3.821 22.407 1.00 75.88 179 SER A O 1
ATOM 1380 N N . PRO A 1 180 ? -20.012 -2.805 23.718 1.00 72.94 180 PRO A N 1
ATOM 1381 C CA . PRO A 1 180 ? -19.402 -3.281 24.955 1.00 72.94 180 PRO A CA 1
ATOM 1382 C C . PRO A 1 180 ? -19.358 -4.814 24.988 1.00 72.94 180 PRO A C 1
ATOM 1384 O O . PRO A 1 180 ? -20.321 -5.474 24.596 1.00 72.94 180 PRO A O 1
ATOM 1387 N N . GLY A 1 181 ? -18.237 -5.383 25.438 1.00 66.12 181 GLY A N 1
ATOM 1388 C CA . GLY A 1 181 ? -18.043 -6.838 25.489 1.00 66.12 181 GLY A CA 1
ATOM 1389 C C . GLY A 1 181 ? -17.706 -7.511 24.150 1.00 66.12 181 GLY A C 1
ATOM 1390 O O . GLY A 1 181 ? -17.606 -8.737 24.098 1.00 66.12 181 GLY A O 1
ATOM 1391 N N . VAL A 1 182 ? -17.511 -6.746 23.069 1.00 67.56 182 VAL A N 1
ATOM 1392 C CA . VAL A 1 182 ? -16.851 -7.252 21.857 1.00 67.56 182 VAL A CA 1
ATOM 1393 C C . VAL A 1 182 ? -15.349 -7.342 22.130 1.00 67.56 182 VAL A C 1
ATOM 1395 O O . VAL A 1 182 ? -14.726 -6.344 22.489 1.00 67.56 182 VAL A O 1
ATOM 1398 N N . ASN A 1 183 ? -14.792 -8.543 21.945 1.00 60.88 183 ASN A N 1
ATOM 1399 C CA . ASN A 1 183 ? -13.402 -8.882 22.293 1.00 60.88 183 ASN A CA 1
ATOM 1400 C C . ASN A 1 183 ? -12.464 -8.938 21.074 1.00 60.88 183 ASN A C 1
ATOM 1402 O O . ASN A 1 183 ? -11.292 -9.300 21.176 1.00 60.88 183 ASN A O 1
ATOM 1406 N N . THR A 1 184 ? -12.981 -8.676 19.874 1.00 60.97 184 THR A N 1
ATOM 1407 C CA . THR A 1 184 ? -12.180 -8.734 18.651 1.00 60.97 184 THR A CA 1
ATOM 1408 C C . THR A 1 184 ? -12.740 -7.760 17.633 1.00 60.97 184 THR A C 1
ATOM 1410 O O . THR A 1 184 ? -13.877 -7.907 17.184 1.00 60.97 184 THR A O 1
ATOM 1413 N N . ILE A 1 185 ? -11.933 -6.777 17.243 1.00 63.81 185 ILE A N 1
ATOM 1414 C CA . ILE A 1 185 ? -12.194 -6.005 16.033 1.00 63.81 185 ILE A CA 1
ATOM 1415 C C . ILE A 1 185 ? -11.397 -6.673 14.929 1.00 63.81 185 ILE A C 1
ATOM 1417 O O . ILE A 1 185 ? -10.179 -6.804 15.023 1.00 63.81 185 ILE A O 1
ATOM 1421 N N . ALA A 1 186 ? -12.106 -7.170 13.916 1.00 53.59 186 ALA A N 1
ATOM 1422 C CA . ALA A 1 186 ? -11.461 -7.815 12.786 1.00 53.59 186 ALA A CA 1
ATOM 1423 C C . ALA A 1 186 ? -10.447 -6.853 12.157 1.00 53.59 186 ALA A C 1
ATOM 1425 O O . ALA A 1 186 ? -10.702 -5.651 12.042 1.00 53.59 186 ALA A O 1
ATOM 1426 N N . ALA A 1 187 ? -9.298 -7.408 11.771 1.00 57.03 187 ALA A N 1
ATOM 1427 C CA . ALA A 1 187 ? -8.256 -6.693 11.055 1.00 57.03 187 ALA A CA 1
ATOM 1428 C C . ALA A 1 187 ? -8.844 -5.897 9.877 1.00 57.03 187 ALA A C 1
ATOM 1430 O O . ALA A 1 187 ? -9.875 -6.295 9.315 1.00 57.03 187 ALA A O 1
ATOM 1431 N N . PRO A 1 188 ? -8.157 -4.837 9.419 1.00 61.78 188 PRO A N 1
ATOM 1432 C CA . PRO A 1 188 ? -8.267 -4.451 8.026 1.00 61.78 188 PRO A CA 1
ATOM 1433 C C . PRO A 1 188 ? -8.238 -5.711 7.161 1.00 61.78 188 PRO A C 1
ATOM 1435 O O . PRO A 1 188 ? -7.362 -6.555 7.339 1.00 61.78 188 PRO A O 1
ATOM 1438 N N . THR A 1 189 ? -9.222 -5.873 6.277 1.00 66.19 189 THR A N 1
ATOM 1439 C CA . THR A 1 189 ? -9.303 -7.058 5.414 1.00 66.19 189 THR A CA 1
ATOM 1440 C C . THR A 1 189 ? -8.077 -7.184 4.504 1.00 66.19 189 THR A C 1
ATOM 1442 O O . THR A 1 189 ? -7.822 -8.271 4.005 1.00 66.19 189 THR A O 1
ATOM 1445 N N . GLY A 1 190 ? -7.283 -6.108 4.384 1.00 69.62 190 GLY A N 1
ATOM 1446 C CA . GLY A 1 190 ? -6.072 -6.063 3.583 1.00 69.62 190 GLY A CA 1
ATOM 1447 C C . GLY A 1 190 ? -6.381 -5.741 2.132 1.00 69.62 190 GLY A C 1
ATOM 1448 O O . GLY A 1 190 ? -5.559 -6.028 1.285 1.00 69.62 190 GLY A O 1
ATOM 1449 N N . ASN A 1 191 ? -7.543 -5.149 1.837 1.00 76.00 191 ASN A N 1
ATOM 1450 C CA . ASN A 1 191 ? -8.037 -5.016 0.462 1.00 76.00 191 ASN A CA 1
ATOM 1451 C C . ASN A 1 191 ? -7.629 -3.690 -0.186 1.00 76.00 191 ASN A C 1
ATOM 1453 O O . ASN A 1 191 ? -7.756 -3.525 -1.399 1.00 76.00 191 ASN A O 1
ATOM 1457 N N . THR A 1 192 ? -7.188 -2.718 0.613 1.00 82.31 192 THR A N 1
ATOM 1458 C CA . THR A 1 192 ? -6.800 -1.385 0.148 1.00 82.31 192 THR A CA 1
ATOM 1459 C C . THR A 1 192 ? -5.398 -1.042 0.639 1.00 82.31 192 THR A C 1
ATOM 1461 O O . THR A 1 192 ? -4.955 -1.498 1.688 1.00 82.31 192 THR A O 1
ATOM 1464 N N . TRP A 1 193 ? -4.649 -0.264 -0.141 1.00 85.50 193 TRP A N 1
ATOM 1465 C CA . TRP A 1 193 ? -3.256 0.083 0.168 1.00 85.50 193 TRP A CA 1
ATOM 1466 C C . TRP A 1 193 ? -3.090 0.872 1.479 1.00 85.50 193 TRP A C 1
ATOM 1468 O O . TRP A 1 193 ? -2.042 0.776 2.119 1.00 85.50 193 TRP A O 1
ATOM 1478 N N . ASP A 1 194 ? -4.118 1.613 1.897 1.00 84.56 194 ASP A N 1
ATOM 1479 C CA . ASP A 1 194 ? -4.156 2.393 3.139 1.00 84.56 194 ASP A CA 1
ATOM 1480 C C . ASP A 1 194 ? -4.364 1.526 4.394 1.00 84.56 194 ASP A C 1
ATOM 1482 O O . ASP A 1 194 ? -4.205 2.013 5.512 1.00 84.56 194 ASP A O 1
ATOM 1486 N N . ASP A 1 195 ? -4.644 0.229 4.226 1.00 83.62 195 ASP A N 1
ATOM 1487 C CA . ASP A 1 195 ? -4.692 -0.746 5.324 1.00 83.62 195 ASP A CA 1
ATOM 1488 C C . ASP A 1 195 ? -3.311 -1.104 5.874 1.00 83.62 195 ASP A C 1
ATOM 1490 O O . ASP A 1 195 ? -3.189 -1.660 6.969 1.00 83.62 195 ASP A O 1
ATOM 1494 N N . TYR A 1 196 ? -2.273 -0.817 5.095 1.00 87.38 196 TYR A N 1
ATOM 1495 C CA . TYR A 1 196 ? -0.910 -1.225 5.372 1.00 87.38 196 TYR A CA 1
ATOM 1496 C C . TYR A 1 196 ? -0.099 -0.038 5.871 1.00 87.38 196 TYR A C 1
ATOM 1498 O O . TYR A 1 196 ? -0.244 1.091 5.397 1.00 87.38 196 TYR A O 1
ATOM 1506 N N . VAL A 1 197 ? 0.820 -0.317 6.789 1.00 88.50 197 VAL A N 1
ATOM 1507 C CA . VAL A 1 197 ? 1.803 0.646 7.298 1.00 88.50 197 VAL A CA 1
ATOM 1508 C C . VAL A 1 197 ? 3.219 0.255 6.866 1.00 88.50 197 VAL A C 1
ATOM 1510 O O . VAL A 1 197 ? 3.441 -0.858 6.390 1.00 88.50 197 VAL A O 1
ATOM 1513 N N . ASN A 1 198 ? 4.195 1.147 7.052 1.00 90.81 198 ASN A N 1
ATOM 1514 C CA . ASN A 1 198 ? 5.614 0.907 6.737 1.00 90.81 198 ASN A CA 1
ATOM 1515 C C . ASN A 1 198 ? 5.863 0.600 5.249 1.00 90.81 198 ASN A C 1
ATOM 1517 O O . ASN A 1 198 ? 5.311 1.295 4.416 1.00 90.81 198 ASN A O 1
ATOM 1521 N N . GLY A 1 199 ? 6.718 -0.360 4.890 1.00 92.31 199 GLY A N 1
ATOM 1522 C CA . GLY A 1 199 ? 6.986 -0.750 3.497 1.00 92.31 199 GLY A CA 1
ATOM 1523 C C . GLY A 1 199 ? 8.142 -0.010 2.814 1.00 92.31 199 GLY A C 1
ATOM 1524 O O . GLY A 1 199 ? 8.689 0.960 3.338 1.00 92.31 199 GLY A O 1
ATOM 1525 N N . SER A 1 200 ? 8.538 -0.522 1.647 1.00 95.94 200 SER A N 1
ATOM 1526 C CA . SER A 1 200 ? 9.646 0.010 0.854 1.00 95.94 200 SER A CA 1
ATOM 1527 C C . SER A 1 200 ? 9.293 1.376 0.283 1.00 95.94 200 SER A C 1
ATOM 1529 O O . SER A 1 200 ? 8.234 1.565 -0.326 1.00 95.94 200 SER A O 1
ATOM 1531 N N . LYS A 1 201 ? 10.200 2.328 0.475 1.00 96.88 201 LYS A N 1
ATOM 1532 C CA . LYS A 1 201 ? 10.058 3.699 -0.004 1.00 96.88 201 LYS A CA 1
ATOM 1533 C C . LYS A 1 201 ? 10.443 3.796 -1.466 1.00 96.88 201 LYS A C 1
ATOM 1535 O O . LYS A 1 201 ? 11.223 2.994 -1.976 1.00 96.88 201 LYS A O 1
ATOM 1540 N N . PHE A 1 202 ? 9.950 4.834 -2.126 1.00 96.00 202 PHE A N 1
ATOM 1541 C CA . PHE A 1 202 ? 10.408 5.174 -3.470 1.00 96.00 202 PHE A CA 1
ATOM 1542 C C . PHE A 1 202 ? 11.925 5.404 -3.509 1.00 96.00 202 PHE A C 1
ATOM 1544 O O . PHE A 1 202 ? 12.623 4.850 -4.357 1.00 96.00 202 PHE A O 1
ATOM 1551 N N . SER A 1 203 ? 12.457 6.147 -2.540 1.00 96.06 203 SER A N 1
ATOM 1552 C CA . SER A 1 203 ? 13.895 6.379 -2.412 1.00 96.06 203 SER A CA 1
ATOM 1553 C C . SER A 1 203 ? 14.715 5.102 -2.196 1.00 96.06 203 SER A C 1
ATOM 1555 O O . SER A 1 203 ? 15.870 5.073 -2.616 1.00 96.06 203 SER A O 1
ATOM 1557 N N . ASP A 1 204 ? 14.137 4.033 -1.637 1.00 94.38 204 ASP A N 1
ATOM 1558 C CA . ASP A 1 204 ? 14.823 2.741 -1.496 1.00 94.38 204 ASP A CA 1
ATOM 1559 C C . ASP A 1 204 ? 14.997 2.039 -2.854 1.00 94.38 204 ASP A C 1
ATOM 1561 O O . ASP A 1 204 ? 16.010 1.383 -3.086 1.00 94.38 204 ASP A O 1
ATOM 1565 N N . ALA A 1 205 ? 14.026 2.186 -3.763 1.00 95.00 205 ALA A N 1
ATOM 1566 C CA . ALA A 1 205 ? 14.063 1.583 -5.096 1.00 95.00 205 ALA A CA 1
ATOM 1567 C C . ALA A 1 205 ? 14.923 2.382 -6.090 1.00 95.00 205 ALA A C 1
ATOM 1569 O O . ALA A 1 205 ? 15.586 1.802 -6.946 1.00 95.00 205 ALA A O 1
ATOM 1570 N N . PHE A 1 206 ? 14.921 3.712 -5.972 1.00 96.19 206 PHE A N 1
ATOM 1571 C CA . PHE A 1 206 ? 15.529 4.617 -6.953 1.00 96.19 206 PHE A CA 1
ATOM 1572 C C . PHE A 1 206 ? 16.774 5.362 -6.442 1.00 96.19 206 PHE A C 1
ATOM 1574 O O . PHE A 1 206 ? 17.377 6.146 -7.176 1.00 96.19 206 PHE A O 1
ATOM 1581 N N . GLY A 1 207 ? 17.146 5.183 -5.172 1.00 94.94 207 GLY A N 1
ATOM 1582 C CA . GLY A 1 207 ? 18.259 5.883 -4.514 1.00 94.94 207 GLY A CA 1
ATOM 1583 C C . GLY A 1 207 ? 18.020 7.379 -4.256 1.00 94.94 207 GLY A C 1
ATOM 1584 O O . GLY A 1 207 ? 18.885 8.057 -3.703 1.00 94.94 207 GLY A O 1
ATOM 1585 N N . SER A 1 208 ? 16.872 7.920 -4.669 1.00 93.94 208 SER A N 1
ATOM 1586 C CA . SER A 1 208 ? 16.484 9.328 -4.533 1.00 93.94 208 SER A CA 1
ATOM 1587 C C . SER A 1 208 ? 14.969 9.498 -4.716 1.00 93.94 208 SER A C 1
ATOM 1589 O O . SER A 1 208 ? 14.297 8.584 -5.186 1.00 93.94 208 SER A O 1
ATOM 1591 N N . GLY A 1 209 ? 14.425 10.672 -4.380 1.00 91.06 209 GLY A N 1
ATOM 1592 C CA . GLY A 1 209 ? 13.005 10.996 -4.577 1.00 91.06 209 GLY A CA 1
ATOM 1593 C C . GLY A 1 209 ? 12.187 10.954 -3.285 1.00 91.06 209 GLY A C 1
ATOM 1594 O O . GLY A 1 209 ? 12.706 11.284 -2.217 1.00 91.06 209 GLY A O 1
ATOM 1595 N N . SER A 1 210 ? 10.900 10.605 -3.395 1.00 92.25 210 SER A N 1
ATOM 1596 C CA . SER A 1 210 ? 9.987 10.586 -2.247 1.00 92.25 210 SER A CA 1
ATOM 1597 C C . SER A 1 210 ? 10.415 9.566 -1.180 1.00 92.25 210 SER A C 1
ATOM 1599 O O . SER A 1 210 ? 10.956 8.503 -1.484 1.00 92.25 210 SER A O 1
ATOM 1601 N N . ASN A 1 211 ? 10.150 9.895 0.085 1.00 94.69 211 ASN A N 1
ATOM 1602 C CA . ASN A 1 211 ? 10.275 8.965 1.210 1.00 94.69 211 ASN A CA 1
ATOM 1603 C C . ASN A 1 211 ? 8.957 8.255 1.535 1.00 94.69 211 ASN A C 1
ATOM 1605 O O . ASN A 1 211 ? 8.904 7.502 2.510 1.00 94.69 211 ASN A O 1
ATOM 1609 N N . ASP A 1 212 ? 7.921 8.500 0.737 1.00 93.25 212 ASP A N 1
ATOM 1610 C CA . ASP A 1 212 ? 6.650 7.814 0.865 1.00 93.25 212 ASP A CA 1
ATOM 1611 C C . ASP A 1 212 ? 6.814 6.353 0.418 1.00 93.25 212 ASP A C 1
ATOM 1613 O O . ASP A 1 212 ? 7.572 6.055 -0.522 1.00 93.25 212 ASP A O 1
ATOM 1617 N N . PRO A 1 213 ? 6.119 5.415 1.076 1.00 95.12 213 PRO A N 1
ATOM 1618 C CA . PRO A 1 213 ? 6.069 4.039 0.624 1.00 95.12 213 PRO A CA 1
ATOM 1619 C C . PRO A 1 213 ? 5.518 3.928 -0.797 1.00 95.12 213 PRO A C 1
ATOM 1621 O O . PRO A 1 213 ? 4.543 4.586 -1.165 1.00 95.12 213 PRO A O 1
ATOM 1624 N N . MET A 1 214 ? 6.087 3.021 -1.589 1.00 94.88 214 MET A N 1
ATOM 1625 C CA . MET A 1 214 ? 5.687 2.820 -2.984 1.00 94.88 214 MET A CA 1
ATOM 1626 C C . MET A 1 214 ? 4.191 2.503 -3.141 1.00 94.88 214 MET A C 1
ATOM 1628 O O . MET A 1 214 ? 3.574 2.966 -4.099 1.00 94.88 214 MET A O 1
ATOM 1632 N N . ARG A 1 215 ? 3.567 1.802 -2.178 1.00 93.06 215 ARG A N 1
ATOM 1633 C CA . ARG A 1 215 ? 2.114 1.537 -2.203 1.00 93.06 215 ARG A CA 1
ATOM 1634 C C . ARG A 1 215 ? 1.277 2.821 -2.125 1.00 93.06 215 ARG A C 1
ATOM 1636 O O . ARG A 1 215 ? 0.225 2.894 -2.747 1.00 93.06 215 ARG A O 1
ATOM 1643 N N . GLU A 1 216 ? 1.736 3.824 -1.375 1.00 92.56 216 GLU A N 1
ATOM 1644 C CA . GLU A 1 216 ? 1.014 5.090 -1.192 1.00 92.56 216 GLU A CA 1
ATOM 1645 C C . GLU A 1 216 ? 1.114 5.940 -2.460 1.00 92.56 216 GLU A C 1
ATOM 1647 O O . GLU A 1 216 ? 0.135 6.544 -2.888 1.00 92.56 216 GLU A O 1
ATOM 1652 N N . ILE A 1 217 ? 2.268 5.895 -3.131 1.00 93.88 217 ILE A N 1
ATOM 1653 C CA . ILE A 1 217 ? 2.470 6.518 -4.445 1.00 93.88 217 ILE A CA 1
ATOM 1654 C C . ILE A 1 217 ? 1.591 5.852 -5.516 1.00 93.88 217 ILE A C 1
ATOM 1656 O O . ILE A 1 217 ? 1.025 6.539 -6.365 1.00 93.88 217 ILE A O 1
ATOM 1660 N N . LEU A 1 218 ? 1.437 4.524 -5.474 1.00 92.50 218 LEU A N 1
ATOM 1661 C CA . LEU A 1 218 ? 0.569 3.779 -6.394 1.00 92.50 218 LEU A CA 1
ATOM 1662 C C . LEU A 1 218 ? -0.924 4.043 -6.153 1.00 92.50 218 LEU A C 1
ATOM 1664 O O . LEU A 1 218 ? -1.687 4.217 -7.110 1.00 92.50 218 LEU A O 1
ATOM 1668 N N . GLY A 1 219 ? -1.327 4.048 -4.881 1.00 88.56 219 GLY A N 1
ATOM 1669 C CA . GLY A 1 219 ? -2.708 4.186 -4.430 1.00 88.56 219 GLY A CA 1
ATOM 1670 C C . GLY A 1 219 ? -3.226 5.623 -4.338 1.00 88.56 219 GLY A C 1
ATOM 1671 O O . GLY A 1 219 ? -4.439 5.842 -4.268 1.00 88.56 219 GLY A O 1
ATOM 1672 N N . GLY A 1 220 ? -2.320 6.601 -4.354 1.00 82.06 220 GLY A N 1
ATOM 1673 C CA . GLY A 1 220 ? -2.637 8.021 -4.339 1.00 82.06 220 GLY A CA 1
ATOM 1674 C C . GLY A 1 220 ? -3.409 8.492 -5.576 1.00 82.06 220 GLY A C 1
ATOM 1675 O O . GLY A 1 220 ? -3.376 7.892 -6.648 1.00 82.06 220 GLY A O 1
ATOM 1676 N N . GLN A 1 221 ? -4.104 9.622 -5.426 1.00 63.72 221 GLN A N 1
ATOM 1677 C CA . GLN A 1 221 ? -4.957 10.233 -6.460 1.00 63.72 221 GLN A CA 1
ATOM 1678 C C . GLN A 1 221 ? -4.175 11.016 -7.534 1.00 63.72 221 GLN A C 1
ATOM 1680 O O . GLN A 1 221 ? -4.781 11.693 -8.365 1.00 63.72 221 GLN A O 1
ATOM 1685 N N . THR A 1 222 ? -2.841 10.992 -7.509 1.00 64.88 222 THR A N 1
ATOM 1686 C CA . THR A 1 222 ? -2.020 11.805 -8.408 1.00 64.88 222 THR A CA 1
ATOM 1687 C C . THR A 1 222 ? -1.513 10.989 -9.589 1.00 64.88 222 THR A C 1
ATOM 1689 O O . THR A 1 222 ? -0.888 9.939 -9.460 1.00 64.88 222 THR A O 1
ATOM 1692 N N . ASP A 1 223 ? -1.771 11.519 -10.778 1.00 71.62 223 ASP A N 1
ATOM 1693 C CA . ASP A 1 223 ? -1.251 11.037 -12.052 1.00 71.62 223 ASP A CA 1
ATOM 1694 C C . ASP A 1 223 ? 0.224 11.449 -12.228 1.00 71.62 223 ASP A C 1
ATOM 1696 O O . ASP A 1 223 ? 0.579 12.230 -13.109 1.00 71.62 223 ASP A O 1
ATOM 1700 N N . SER A 1 224 ? 1.077 11.013 -11.299 1.00 88.56 224 SER A N 1
ATOM 1701 C CA . SER A 1 224 ? 2.484 11.407 -11.235 1.00 88.56 224 SER A CA 1
ATOM 1702 C C . SER A 1 224 ? 3.380 10.470 -12.047 1.00 88.56 224 SER A C 1
ATOM 1704 O O . SER A 1 224 ? 3.107 9.273 -12.168 1.00 88.56 224 SER A O 1
ATOM 1706 N N . ASP A 1 225 ? 4.496 10.993 -12.560 1.00 92.44 225 ASP A N 1
ATOM 1707 C CA . ASP A 1 225 ? 5.546 10.157 -13.158 1.00 92.44 225 ASP A CA 1
ATOM 1708 C C . ASP A 1 225 ? 6.059 9.114 -12.153 1.00 92.44 225 ASP A C 1
ATOM 1710 O O . ASP A 1 225 ? 6.310 7.974 -12.529 1.00 92.44 225 ASP A O 1
ATOM 1714 N N . ASP A 1 226 ? 6.144 9.468 -10.866 1.00 94.44 226 ASP A N 1
ATOM 1715 C CA . ASP A 1 226 ? 6.588 8.570 -9.794 1.00 94.44 226 ASP A CA 1
ATOM 1716 C C . ASP A 1 226 ? 5.683 7.336 -9.697 1.00 94.44 226 ASP A C 1
ATOM 1718 O O . ASP A 1 226 ? 6.174 6.214 -9.610 1.00 94.44 226 ASP A O 1
ATOM 1722 N N . ARG A 1 227 ? 4.361 7.513 -9.814 1.00 94.44 227 ARG A N 1
ATOM 1723 C CA . ARG A 1 227 ? 3.394 6.407 -9.857 1.00 94.44 227 ARG A CA 1
ATOM 1724 C C . ARG A 1 227 ? 3.638 5.459 -11.034 1.00 94.44 227 ARG A C 1
ATOM 1726 O O . ARG A 1 227 ? 3.521 4.244 -10.878 1.00 94.44 227 ARG A O 1
ATOM 1733 N N . HIS A 1 228 ? 4.009 5.997 -12.193 1.00 95.12 228 HIS A N 1
ATOM 1734 C CA . HIS A 1 228 ? 4.311 5.212 -13.393 1.00 95.12 228 HIS A CA 1
ATOM 1735 C C . HIS A 1 228 ? 5.667 4.506 -13.278 1.00 95.12 228 HIS A C 1
ATOM 1737 O O . HIS A 1 228 ? 5.797 3.348 -13.672 1.00 95.12 228 HIS A O 1
ATOM 1743 N N . LEU A 1 229 ? 6.658 5.172 -12.684 1.00 96.25 229 LEU A N 1
ATOM 1744 C CA . LEU A 1 229 ? 7.980 4.614 -12.412 1.00 96.25 229 LEU A CA 1
ATOM 1745 C C . LEU A 1 229 ? 7.909 3.464 -11.403 1.00 96.25 229 LEU A C 1
ATOM 1747 O O . LEU A 1 229 ? 8.529 2.428 -11.637 1.00 96.25 229 LEU A O 1
ATOM 1751 N N . VAL A 1 230 ? 7.109 3.591 -10.337 1.00 95.88 230 VAL A N 1
ATOM 1752 C CA . VAL A 1 230 ? 6.888 2.496 -9.377 1.00 95.88 230 VAL A CA 1
ATOM 1753 C C . VAL A 1 230 ? 6.266 1.279 -10.069 1.00 95.88 230 VAL A C 1
ATOM 1755 O O . VAL A 1 230 ? 6.730 0.158 -9.887 1.00 95.88 230 VAL A O 1
ATOM 1758 N N . ALA A 1 231 ? 5.252 1.466 -10.916 1.00 94.44 231 ALA A N 1
ATOM 1759 C CA . ALA A 1 231 ? 4.682 0.344 -11.663 1.00 94.44 231 ALA A CA 1
ATOM 1760 C C . ALA A 1 231 ? 5.708 -0.297 -12.612 1.00 94.44 231 ALA A C 1
ATOM 1762 O O . ALA A 1 231 ? 5.816 -1.520 -12.683 1.00 94.44 231 ALA A O 1
ATOM 1763 N N . ALA A 1 232 ? 6.499 0.523 -13.310 1.00 95.50 232 ALA A N 1
ATOM 1764 C CA . ALA A 1 232 ? 7.518 0.045 -14.233 1.00 95.50 232 ALA A CA 1
ATOM 1765 C C . ALA A 1 232 ? 8.626 -0.753 -13.529 1.00 95.50 232 ALA A C 1
ATOM 1767 O O . ALA A 1 232 ? 9.024 -1.796 -14.046 1.00 95.50 232 ALA A O 1
ATOM 1768 N N . ILE A 1 233 ? 9.099 -0.315 -12.355 1.00 96.25 233 ILE A N 1
ATOM 1769 C CA . ILE A 1 233 ? 10.147 -1.033 -11.614 1.00 96.25 233 ILE A CA 1
ATOM 1770 C C . ILE A 1 233 ? 9.608 -2.359 -11.064 1.00 96.25 233 ILE A C 1
ATOM 1772 O O . ILE A 1 233 ? 10.276 -3.383 -11.187 1.00 96.25 233 ILE A O 1
ATOM 1776 N N . LEU A 1 234 ? 8.370 -2.382 -10.555 1.00 95.19 234 LEU A N 1
ATOM 1777 C CA . LEU A 1 234 ? 7.719 -3.616 -10.105 1.00 95.19 234 LEU A CA 1
ATOM 1778 C C . LEU A 1 234 ? 7.534 -4.604 -11.262 1.00 95.19 234 LEU A C 1
ATOM 1780 O O . LEU A 1 234 ? 7.871 -5.778 -11.123 1.00 95.19 234 LEU A O 1
ATOM 1784 N N . ASN A 1 235 ? 7.098 -4.128 -12.431 1.00 93.88 235 ASN A N 1
ATOM 1785 C CA . ASN A 1 235 ? 7.001 -4.953 -13.633 1.00 93.88 235 ASN A CA 1
ATOM 1786 C C . ASN A 1 235 ? 8.361 -5.517 -14.068 1.00 93.88 235 ASN A C 1
ATOM 1788 O O . ASN A 1 235 ? 8.439 -6.694 -14.412 1.00 93.88 235 ASN A O 1
ATOM 1792 N N . ALA A 1 236 ? 9.422 -4.707 -14.025 1.00 93.44 236 ALA A N 1
ATOM 1793 C CA . ALA A 1 236 ? 10.772 -5.124 -14.401 1.00 93.44 236 ALA A CA 1
ATOM 1794 C C . ALA A 1 236 ? 11.352 -6.200 -13.471 1.00 93.44 236 ALA A C 1
ATOM 1796 O O . ALA A 1 236 ? 12.145 -7.028 -13.915 1.00 93.44 236 ALA A O 1
ATOM 1797 N N . HIS A 1 237 ? 10.955 -6.208 -12.197 1.00 92.69 237 HIS A N 1
ATOM 1798 C CA . HIS A 1 237 ? 11.295 -7.288 -11.270 1.00 92.69 237 HIS A CA 1
ATOM 1799 C C . HIS A 1 237 ? 10.411 -8.525 -11.458 1.00 92.69 237 HIS A C 1
ATOM 1801 O O . HIS A 1 237 ? 10.915 -9.646 -11.423 1.00 92.69 237 HIS A O 1
ATOM 1807 N N . TYR A 1 238 ? 9.104 -8.331 -11.649 1.00 90.88 238 TYR A N 1
ATOM 1808 C CA . TYR A 1 238 ? 8.137 -9.425 -11.670 1.00 90.88 238 TYR A CA 1
ATOM 1809 C C . TYR A 1 238 ? 8.166 -10.236 -12.967 1.00 90.88 238 TYR A C 1
ATOM 1811 O O . TYR A 1 238 ? 8.131 -11.466 -12.937 1.00 90.88 238 TYR A O 1
ATOM 1819 N N . PHE A 1 239 ? 8.204 -9.556 -14.114 1.00 88.88 239 PHE A N 1
ATOM 1820 C CA . PHE A 1 239 ? 8.095 -10.182 -15.424 1.00 88.88 239 PHE A CA 1
ATOM 1821 C C . PHE A 1 239 ? 9.489 -10.387 -16.035 1.00 88.88 239 PHE A C 1
ATOM 1823 O O . PHE A 1 239 ? 10.130 -9.410 -16.422 1.00 88.88 239 PHE A O 1
ATOM 1830 N N . PRO A 1 240 ? 9.945 -11.641 -16.237 1.00 86.19 240 PRO A N 1
ATOM 1831 C CA . PRO A 1 240 ? 11.283 -11.916 -16.771 1.00 86.19 240 PRO A CA 1
ATOM 1832 C C . PRO A 1 240 ? 11.561 -11.305 -18.154 1.00 86.19 240 PRO A C 1
ATOM 1834 O O . PRO A 1 240 ? 12.709 -11.017 -18.472 1.00 86.19 240 PRO A O 1
ATOM 1837 N N . ASN A 1 241 ? 10.512 -11.099 -18.961 1.00 86.75 241 ASN A N 1
ATOM 1838 C CA . ASN A 1 241 ? 10.583 -10.520 -20.308 1.00 86.75 241 ASN A CA 1
ATOM 1839 C C . ASN A 1 241 ? 9.828 -9.182 -20.395 1.00 86.75 241 ASN A C 1
ATOM 1841 O O . ASN A 1 241 ? 9.184 -8.896 -21.412 1.00 86.75 241 ASN A O 1
ATOM 1845 N N . TYR A 1 242 ? 9.825 -8.398 -19.311 1.00 90.06 242 TYR A N 1
ATOM 1846 C CA . TYR A 1 242 ? 9.263 -7.053 -19.352 1.00 90.06 242 TYR A CA 1
ATOM 1847 C C . TYR A 1 242 ? 10.000 -6.186 -20.375 1.00 90.06 242 TYR A C 1
ATOM 1849 O O . TYR A 1 242 ? 11.187 -6.354 -20.643 1.00 90.06 242 TYR A O 1
ATOM 1857 N N . ILE A 1 243 ? 9.273 -5.226 -20.935 1.00 90.06 243 ILE A N 1
ATOM 1858 C CA . ILE A 1 243 ? 9.752 -4.333 -21.993 1.00 90.06 243 ILE A CA 1
ATOM 1859 C C . ILE A 1 243 ? 10.938 -3.475 -21.540 1.00 90.06 243 ILE A C 1
ATOM 1861 O O . ILE A 1 243 ? 11.777 -3.113 -22.366 1.00 90.06 243 ILE A O 1
ATOM 1865 N N . LEU A 1 244 ? 10.991 -3.145 -20.248 1.00 91.50 244 LEU A N 1
ATOM 1866 C CA . LEU A 1 244 ? 12.058 -2.366 -19.631 1.00 91.50 244 LEU A CA 1
ATOM 1867 C C . LEU A 1 244 ? 12.822 -3.236 -18.635 1.00 91.50 244 LEU A C 1
ATOM 1869 O O . LEU A 1 244 ? 12.221 -3.948 -17.837 1.00 91.50 244 LEU A O 1
ATOM 1873 N N . SER A 1 245 ? 14.148 -3.147 -18.633 1.00 92.44 245 SER A N 1
ATOM 1874 C CA . SER A 1 245 ? 14.941 -3.695 -17.534 1.00 92.44 245 SER A CA 1
ATOM 1875 C C . SER A 1 245 ? 14.873 -2.788 -16.302 1.00 92.44 245 SER A C 1
ATOM 1877 O O . SER A 1 245 ? 14.569 -1.599 -16.407 1.00 92.44 245 SER A O 1
ATOM 1879 N N . VAL A 1 246 ? 15.222 -3.333 -15.133 1.00 94.00 246 VAL A N 1
ATOM 1880 C CA . VAL A 1 246 ? 15.342 -2.573 -13.874 1.00 94.00 246 VAL A CA 1
ATOM 1881 C C . VAL A 1 246 ? 16.229 -1.335 -14.065 1.00 94.00 246 VAL A C 1
ATOM 1883 O O . VAL A 1 246 ? 15.826 -0.228 -13.716 1.00 94.00 246 VAL A O 1
ATOM 1886 N N . GLU A 1 247 ? 17.388 -1.504 -14.709 1.00 94.50 247 GLU A N 1
ATOM 1887 C CA . GLU A 1 247 ? 18.329 -0.410 -14.980 1.00 94.50 247 GLU A CA 1
ATOM 1888 C C . GLU A 1 247 ? 17.721 0.670 -15.884 1.00 94.50 247 GLU A C 1
ATOM 1890 O O . GLU A 1 247 ? 17.849 1.856 -15.604 1.00 94.50 247 GLU A O 1
ATOM 1895 N N . GLN A 1 248 ? 16.986 0.279 -16.932 1.00 94.12 248 GLN A N 1
ATOM 1896 C CA . GLN A 1 248 ? 16.330 1.242 -17.820 1.00 94.12 248 GLN A CA 1
ATOM 1897 C C . GLN A 1 248 ? 15.272 2.070 -17.088 1.00 94.12 248 GLN A C 1
ATOM 1899 O O . GLN A 1 248 ? 15.116 3.255 -17.375 1.00 94.12 248 GLN A O 1
ATOM 1904 N N . VAL A 1 249 ? 14.546 1.475 -16.138 1.00 96.00 249 VAL A N 1
ATOM 1905 C CA . VAL A 1 249 ? 13.575 2.217 -15.324 1.00 96.00 249 VAL A CA 1
ATOM 1906 C C . VAL A 1 249 ? 14.287 3.199 -14.382 1.00 96.00 249 VAL A C 1
ATOM 1908 O O . VAL A 1 249 ? 13.838 4.338 -14.243 1.00 96.00 249 VAL A O 1
ATOM 1911 N N . ILE A 1 250 ? 15.419 2.807 -13.786 1.00 95.81 250 ILE A N 1
ATOM 1912 C CA . ILE A 1 250 ? 16.250 3.694 -12.951 1.00 95.81 250 ILE A CA 1
ATOM 1913 C C . ILE A 1 250 ? 16.824 4.855 -13.782 1.00 95.81 250 ILE A C 1
ATOM 1915 O O . ILE A 1 250 ? 16.760 6.011 -13.356 1.00 95.81 250 ILE A O 1
ATOM 1919 N N . ASP A 1 251 ? 17.314 4.584 -14.992 1.00 94.56 251 ASP A N 1
ATOM 1920 C CA . ASP A 1 251 ? 17.802 5.606 -15.923 1.00 94.56 251 ASP A CA 1
ATOM 1921 C C . ASP A 1 251 ? 16.704 6.608 -16.305 1.00 94.56 251 ASP A C 1
ATOM 1923 O O . ASP A 1 251 ? 16.942 7.819 -16.318 1.00 94.56 251 ASP A O 1
ATOM 1927 N N . LEU A 1 252 ? 15.483 6.127 -16.563 1.00 94.94 252 LEU A N 1
ATOM 1928 C CA . LEU A 1 252 ? 14.326 6.981 -16.848 1.00 94.94 252 LEU A CA 1
ATOM 1929 C C . LEU A 1 252 ? 13.949 7.860 -15.650 1.00 94.94 252 LEU A C 1
ATOM 1931 O O . LEU A 1 252 ? 13.583 9.018 -15.846 1.00 94.94 252 LEU A O 1
ATOM 1935 N N . HIS A 1 253 ? 14.064 7.355 -14.417 1.00 95.38 253 HIS A N 1
ATOM 1936 C CA . HIS A 1 253 ? 13.864 8.171 -13.214 1.00 95.38 253 HIS A CA 1
ATOM 1937 C C . HIS A 1 253 ? 14.908 9.289 -13.109 1.00 95.38 253 HIS A C 1
ATOM 1939 O O . HIS A 1 253 ? 14.549 10.450 -12.892 1.00 95.38 253 HIS A O 1
ATOM 1945 N N . ASN A 1 254 ? 16.184 8.957 -13.322 1.00 94.88 254 ASN A N 1
ATOM 1946 C CA . ASN A 1 254 ? 17.294 9.910 -13.257 1.00 94.88 254 ASN A CA 1
ATOM 1947 C C . ASN A 1 254 ? 17.266 10.931 -14.407 1.00 94.88 254 ASN A C 1
ATOM 1949 O O . ASN A 1 254 ? 17.727 12.063 -14.248 1.00 94.88 254 ASN A O 1
ATOM 1953 N N . ASN A 1 255 ? 16.718 10.554 -15.564 1.00 93.12 255 ASN A N 1
ATOM 1954 C CA . ASN A 1 255 ? 16.592 11.409 -16.738 1.00 93.12 255 ASN A CA 1
ATOM 1955 C C . ASN A 1 255 ? 15.194 11.298 -17.365 1.00 93.12 255 ASN A C 1
ATOM 1957 O O . ASN A 1 255 ? 14.997 10.666 -18.407 1.00 93.12 255 ASN A O 1
ATOM 1961 N N . ARG A 1 256 ? 14.223 11.990 -16.762 1.00 90.81 256 ARG A N 1
ATOM 1962 C CA . ARG A 1 256 ? 12.796 11.921 -17.136 1.00 90.81 256 ARG A CA 1
ATOM 1963 C C . ARG A 1 256 ? 12.460 12.423 -18.541 1.00 90.81 256 ARG A C 1
ATOM 1965 O O . ARG A 1 256 ? 11.343 12.226 -19.005 1.00 90.81 256 ARG A O 1
ATOM 1972 N N . SER A 1 257 ? 13.415 13.036 -19.237 1.00 89.50 257 SER A N 1
ATOM 1973 C CA . SER A 1 257 ? 13.262 13.481 -20.628 1.00 89.50 257 SER A CA 1
ATOM 1974 C C . SER A 1 257 ? 13.813 12.481 -21.651 1.00 89.50 257 SER A C 1
ATOM 1976 O O . SER A 1 257 ? 13.763 12.750 -22.847 1.00 89.50 257 SER A O 1
ATOM 1978 N N . SER A 1 258 ? 14.365 11.346 -21.208 1.00 88.50 258 SER A N 1
ATOM 1979 C CA . SER A 1 258 ? 15.064 10.381 -22.070 1.00 88.50 258 SER A CA 1
ATOM 1980 C C . SER A 1 258 ? 14.176 9.288 -22.677 1.00 88.50 258 SER A C 1
ATOM 1982 O O . SER A 1 258 ? 14.687 8.285 -23.165 1.00 88.50 258 SER A O 1
ATOM 1984 N N . TYR A 1 259 ? 12.855 9.464 -22.689 1.00 88.00 259 TYR A N 1
ATOM 1985 C CA . TYR A 1 259 ? 11.933 8.501 -23.297 1.00 88.00 259 TYR A CA 1
ATOM 1986 C C . TYR A 1 259 ? 11.990 8.524 -24.842 1.00 88.00 259 TYR A C 1
ATOM 1988 O O . TYR A 1 259 ? 12.283 9.561 -25.449 1.00 88.00 259 TYR A O 1
ATOM 1996 N N . PRO A 1 260 ? 11.709 7.390 -25.512 1.00 86.44 260 PRO A N 1
ATOM 1997 C CA . PRO A 1 260 ? 11.757 7.302 -26.968 1.00 86.44 260 PRO A CA 1
ATOM 1998 C C . PRO A 1 260 ? 10.654 8.131 -27.644 1.00 86.44 260 PRO A C 1
ATOM 2000 O O . PRO A 1 260 ? 9.551 8.288 -27.127 1.00 86.44 260 PRO A O 1
ATOM 2003 N N . GLN A 1 261 ? 10.930 8.626 -28.851 1.00 84.31 261 GLN A N 1
ATOM 2004 C CA . GLN A 1 261 ? 9.891 9.160 -29.740 1.00 84.31 261 GLN A CA 1
ATOM 2005 C C . GLN A 1 261 ? 9.003 8.010 -30.255 1.00 84.31 261 GLN A C 1
ATOM 2007 O O . GLN A 1 261 ? 9.519 6.903 -30.419 1.00 84.31 261 GLN A O 1
ATOM 2012 N N . PRO A 1 262 ? 7.702 8.228 -30.537 1.00 88.88 262 PRO A N 1
ATOM 2013 C CA . PRO A 1 262 ? 6.997 9.513 -30.651 1.00 88.88 262 PRO A CA 1
ATOM 2014 C C . PRO A 1 262 ? 6.294 9.975 -29.364 1.00 88.88 262 PRO A C 1
ATOM 2016 O O . PRO A 1 262 ? 5.451 10.870 -29.416 1.00 88.88 262 PRO A O 1
ATOM 2019 N N . TYR A 1 263 ? 6.582 9.351 -28.221 1.00 90.81 263 TYR A N 1
ATOM 2020 C CA . TYR A 1 263 ? 5.942 9.717 -26.962 1.00 90.81 263 TYR A CA 1
ATOM 2021 C C . TYR A 1 263 ? 6.246 11.176 -26.604 1.00 90.81 263 TYR A C 1
ATOM 2023 O O . TYR A 1 263 ? 7.341 11.677 -26.858 1.00 90.81 263 TYR A O 1
ATOM 2031 N N . THR A 1 264 ? 5.257 11.869 -26.040 1.00 91.38 264 THR A N 1
ATOM 2032 C CA . THR A 1 264 ? 5.343 13.299 -25.688 1.00 91.38 264 THR A CA 1
ATOM 2033 C C . THR A 1 264 ? 5.622 13.524 -24.204 1.00 91.38 264 THR A C 1
ATOM 2035 O O . THR A 1 264 ? 5.790 14.660 -23.768 1.00 91.38 264 THR A O 1
ATOM 2038 N N . SER A 1 265 ? 5.609 12.452 -23.415 1.00 93.06 265 SER A N 1
ATOM 2039 C CA . SER A 1 265 ? 5.909 12.456 -21.986 1.00 93.06 265 SER A CA 1
ATOM 2040 C C . SER A 1 265 ? 6.381 11.078 -21.528 1.00 93.06 265 SER A C 1
ATOM 2042 O O . SER A 1 265 ? 5.991 10.062 -22.115 1.00 93.06 265 SER A O 1
ATOM 2044 N N . LEU A 1 266 ? 7.155 11.047 -20.436 1.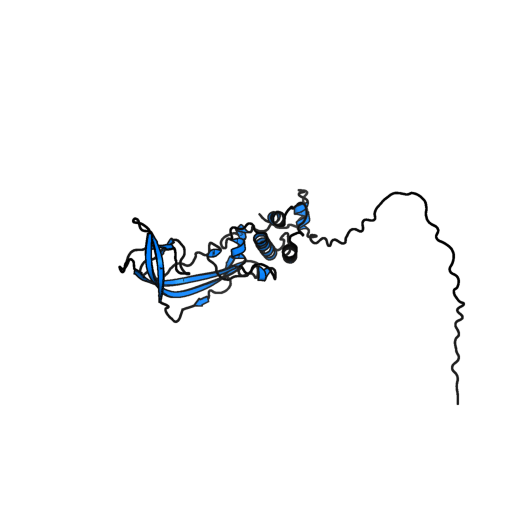00 92.81 266 LEU A N 1
ATOM 2045 C CA . LEU A 1 266 ? 7.566 9.812 -19.763 1.00 92.81 266 LEU A CA 1
ATOM 2046 C C . LEU A 1 266 ? 6.348 8.958 -19.425 1.00 92.81 266 LEU A C 1
ATOM 2048 O O . LEU A 1 266 ? 6.317 7.774 -19.742 1.00 92.81 266 LEU A O 1
ATOM 2052 N N . LYS A 1 267 ? 5.315 9.594 -18.871 1.00 92.81 267 LYS A N 1
ATOM 2053 C CA . LYS A 1 267 ? 4.024 8.969 -18.621 1.00 92.81 267 LYS A CA 1
ATOM 2054 C C . LYS A 1 267 ? 3.478 8.230 -19.847 1.00 92.81 267 LYS A C 1
ATOM 2056 O O . LYS A 1 267 ? 3.245 7.032 -19.769 1.00 92.81 267 LYS A O 1
ATOM 2061 N N . SER A 1 268 ? 3.306 8.920 -20.981 1.00 92.50 268 SER A N 1
ATOM 2062 C CA . SER A 1 268 ? 2.716 8.315 -22.188 1.00 92.50 268 SER A CA 1
ATOM 2063 C C . SER A 1 268 ? 3.536 7.141 -22.725 1.00 92.50 268 SER A C 1
ATOM 2065 O O . SER A 1 268 ? 2.980 6.192 -23.274 1.00 92.50 268 SER A O 1
ATOM 2067 N N . PHE A 1 269 ? 4.856 7.197 -22.538 1.00 94.00 269 PHE A N 1
ATOM 2068 C CA . PHE A 1 269 ? 5.736 6.089 -22.854 1.00 94.00 269 PHE A CA 1
ATOM 2069 C C . PHE A 1 269 ? 5.509 4.912 -21.905 1.00 94.00 269 PHE A C 1
ATOM 2071 O O . PHE A 1 269 ? 5.273 3.800 -22.37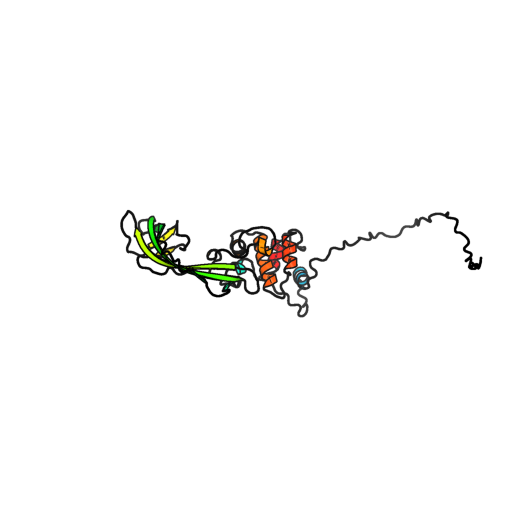1 1.00 94.00 269 PHE A O 1
ATOM 2078 N N . LEU A 1 270 ? 5.543 5.140 -20.594 1.00 94.12 270 LEU A N 1
ATOM 2079 C CA . LEU A 1 270 ? 5.360 4.082 -19.606 1.00 94.12 270 LEU A CA 1
ATOM 2080 C C . LEU A 1 270 ? 3.964 3.444 -19.727 1.00 94.12 270 LEU A C 1
ATOM 2082 O O . LEU A 1 270 ? 3.879 2.221 -19.777 1.00 94.12 270 LEU A O 1
ATOM 2086 N N . ASP A 1 271 ? 2.905 4.226 -19.949 1.00 92.56 271 ASP A N 1
ATOM 2087 C CA . ASP A 1 271 ? 1.543 3.725 -20.207 1.00 92.56 271 ASP A CA 1
ATOM 2088 C C . ASP A 1 271 ? 1.469 2.724 -21.373 1.00 92.56 271 ASP A C 1
ATOM 2090 O O . ASP A 1 271 ? 0.635 1.819 -21.376 1.00 92.56 271 ASP A O 1
ATOM 2094 N N . SER A 1 272 ? 2.362 2.835 -22.362 1.00 91.44 272 SER A N 1
ATOM 2095 C CA . SER A 1 272 ? 2.412 1.893 -23.488 1.00 91.44 272 SER A CA 1
ATOM 2096 C C . SER A 1 272 ? 2.937 0.500 -23.111 1.00 91.44 272 SER A C 1
ATOM 2098 O O . SER A 1 272 ? 2.741 -0.463 -23.863 1.00 91.44 272 SER A O 1
ATOM 2100 N N . THR A 1 273 ? 3.596 0.381 -21.954 1.00 90.88 273 THR A N 1
ATOM 2101 C CA . THR A 1 273 ? 4.336 -0.817 -21.535 1.00 90.88 273 THR A CA 1
ATOM 2102 C C . THR A 1 273 ? 3.519 -1.806 -20.699 1.00 90.88 273 THR A C 1
ATOM 2104 O O . THR A 1 273 ? 3.997 -2.898 -20.393 1.00 90.88 273 THR A O 1
ATOM 2107 N N . TRP A 1 274 ? 2.260 -1.498 -20.389 1.00 90.31 274 TRP A N 1
ATOM 2108 C CA . TRP A 1 274 ? 1.355 -2.382 -19.647 1.00 90.31 274 TRP A CA 1
ATOM 2109 C C . TRP A 1 274 ? -0.050 -2.439 -20.256 1.00 90.31 274 TRP A C 1
ATOM 2111 O O . TRP A 1 274 ? -0.328 -1.842 -21.305 1.00 90.31 274 TRP A O 1
ATOM 2121 N N . THR A 1 275 ? -0.907 -3.241 -19.626 1.00 80.88 275 THR A N 1
ATOM 2122 C CA . THR A 1 275 ? -2.353 -3.321 -19.877 1.00 80.88 275 THR A CA 1
ATOM 2123 C C . THR A 1 275 ? -3.155 -2.900 -18.657 1.00 80.88 275 THR A C 1
ATOM 2125 O O . THR A 1 275 ? -2.669 -3.116 -17.521 1.00 80.88 275 THR A O 1
#

Sequence (275 aa):
MNSQEQEIEANVKPQQDLENRRRFIKGAGIATPVVMTLASRSVFGAECLSQILSGNISHVGNGSCVKGLSPGSWATPDGDGKAIPSGQPSIENPNNTQTETVKAQWESINGQHDVNITFTVKKITTQSYIWEGTTFVYGELKSFEIDINSIVYNNNSVTESIRIKENKPPYFKNNTSVSPGVNTIAAPTGNTWDDYVNGSKFSDAFGSGSNDPMREILGGQTDSDDRHLVAAILNAHYFPNYILSVEQVIDLHNNRSSYPQPYTSLKSFLDSTWT

pLDDT: mean 75.0, std 18.11, range [35.84, 96.88]